Protein AF-A0A9X0U3E0-F1 (afdb_monomer_lite)

Structure (mmCIF, N/CA/C/O backbone):
data_AF-A0A9X0U3E0-F1
#
_entry.id   AF-A0A9X0U3E0-F1
#
loop_
_atom_site.group_PDB
_atom_site.id
_atom_site.type_symbol
_atom_site.label_atom_id
_atom_site.label_alt_id
_atom_site.label_comp_id
_atom_site.label_asym_id
_atom_site.label_entity_id
_atom_site.label_seq_id
_atom_site.pdbx_PDB_ins_code
_atom_site.Cartn_x
_atom_site.Cartn_y
_atom_site.Cartn_z
_atom_site.occupancy
_atom_site.B_iso_or_equiv
_atom_site.auth_seq_id
_atom_site.auth_comp_id
_atom_site.auth_asym_id
_atom_site.auth_atom_id
_atom_site.pdbx_PDB_model_num
ATOM 1 N N . MET A 1 1 ? -72.645 26.639 -16.572 1.00 36.75 1 MET A N 1
ATOM 2 C CA . MET A 1 1 ? -71.619 27.038 -15.580 1.00 36.75 1 MET A CA 1
ATOM 3 C C . MET A 1 1 ? -70.327 26.298 -15.893 1.00 36.75 1 MET A C 1
ATOM 5 O O . MET A 1 1 ? -70.336 25.077 -15.902 1.00 36.75 1 MET A O 1
ATOM 9 N N . ARG A 1 2 ? -69.260 27.024 -16.252 1.00 37.16 2 ARG A N 1
ATOM 10 C CA . ARG A 1 2 ? -67.927 26.479 -16.567 1.00 37.16 2 ARG A CA 1
ATOM 11 C C . ARG A 1 2 ? -67.090 26.440 -15.287 1.00 37.16 2 ARG A C 1
ATOM 13 O O . ARG A 1 2 ? -66.892 27.493 -14.692 1.00 37.16 2 ARG A O 1
ATOM 20 N N . ILE A 1 3 ? -66.561 25.277 -14.915 1.00 41.00 3 ILE A N 1
ATOM 21 C CA . ILE A 1 3 ? -65.510 25.153 -13.895 1.00 41.00 3 ILE A CA 1
ATOM 22 C C . ILE A 1 3 ? -64.251 24.653 -14.606 1.00 41.00 3 ILE A C 1
ATOM 24 O O . ILE A 1 3 ? -64.257 23.604 -15.243 1.00 41.00 3 ILE A O 1
ATOM 28 N N . LYS A 1 4 ? -63.199 25.476 -14.559 1.00 45.09 4 LYS A N 1
ATOM 29 C CA . LYS A 1 4 ? -61.856 25.181 -15.066 1.00 45.09 4 LYS A CA 1
ATOM 30 C C . LYS A 1 4 ? -61.177 24.232 -14.079 1.00 45.09 4 LYS A C 1
ATOM 32 O O . LYS A 1 4 ? -61.051 24.598 -12.915 1.00 45.09 4 LYS A O 1
ATOM 37 N N . SER A 1 5 ? -60.715 23.070 -14.539 1.00 49.16 5 SER A N 1
ATOM 38 C CA . SER A 1 5 ? -59.854 22.196 -13.739 1.00 49.16 5 SER A CA 1
ATOM 39 C C . SER A 1 5 ? -58.430 22.241 -14.279 1.00 49.16 5 SER A C 1
ATOM 41 O O . SER A 1 5 ? -58.170 21.971 -15.449 1.00 49.16 5 SER A O 1
ATOM 43 N N . ILE A 1 6 ? -57.544 22.668 -13.392 1.00 47.25 6 ILE A N 1
ATOM 44 C CA . ILE A 1 6 ? -56.104 22.846 -13.527 1.00 47.25 6 ILE A CA 1
ATOM 45 C C . ILE A 1 6 ? -55.454 21.458 -13.622 1.00 47.25 6 ILE A C 1
ATOM 47 O O . ILE A 1 6 ? -55.598 20.650 -12.709 1.00 47.25 6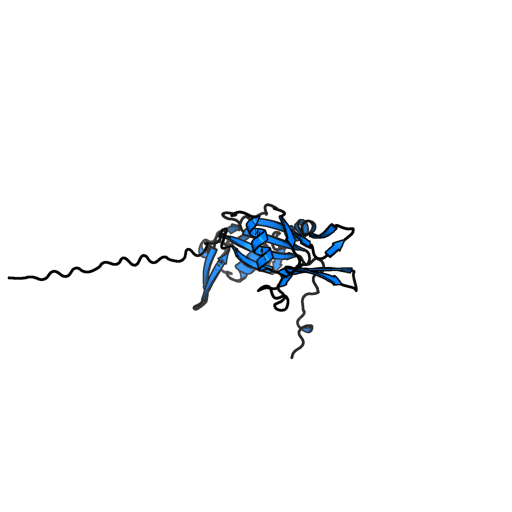 ILE A O 1
ATOM 51 N N . CYS A 1 7 ? -54.749 21.169 -14.719 1.00 39.50 7 CYS A N 1
ATOM 52 C CA . CYS A 1 7 ? -53.828 20.032 -14.791 1.00 39.50 7 CYS A CA 1
ATOM 53 C C . CYS A 1 7 ? -52.513 20.439 -14.120 1.00 39.50 7 CYS A C 1
ATOM 55 O O . CYS A 1 7 ? -51.700 21.150 -14.709 1.00 39.50 7 CYS A O 1
ATOM 57 N N . LEU A 1 8 ? -52.347 20.023 -12.865 1.00 43.47 8 LEU A N 1
ATOM 58 C CA . LEU A 1 8 ? -51.108 20.150 -12.109 1.00 43.47 8 LEU A CA 1
ATOM 59 C C . LEU A 1 8 ? -50.156 19.021 -12.540 1.00 43.47 8 LEU A C 1
ATOM 61 O O . LEU A 1 8 ? -50.442 17.843 -12.336 1.00 43.47 8 LEU A O 1
ATOM 65 N N . LEU A 1 9 ? -49.045 19.400 -13.169 1.00 45.50 9 LEU A N 1
ATOM 66 C CA . LEU A 1 9 ? -47.902 18.541 -13.470 1.00 45.50 9 LEU A CA 1
ATOM 67 C C . LEU A 1 9 ? -47.262 18.060 -12.156 1.00 45.50 9 LEU A C 1
ATOM 69 O O . LEU A 1 9 ? -46.634 18.848 -11.456 1.00 45.50 9 LEU A O 1
ATOM 73 N N . PHE A 1 10 ? -47.399 16.774 -11.833 1.00 41.50 10 PHE A N 1
ATOM 74 C CA . PHE A 1 10 ? -46.544 16.103 -10.853 1.00 41.50 10 PHE A CA 1
ATOM 75 C C . PHE A 1 10 ? -45.287 15.600 -11.574 1.00 41.50 10 PHE A C 1
ATOM 77 O O . PHE A 1 10 ? -45.276 14.509 -12.140 1.00 41.50 10 PHE A O 1
ATOM 84 N N . LEU A 1 11 ? -44.234 16.417 -11.578 1.00 47.75 11 LEU A N 1
ATOM 85 C CA . LEU A 1 11 ? -42.872 15.956 -11.835 1.00 47.75 11 LEU A CA 1
ATOM 86 C C . LEU A 1 11 ? -42.341 15.374 -10.521 1.00 47.75 11 LEU A C 1
ATOM 88 O O . LEU A 1 11 ? -42.095 16.101 -9.564 1.00 47.75 11 LEU A O 1
ATOM 92 N N . PHE A 1 12 ? -42.229 14.048 -10.461 1.00 44.00 12 PHE A N 1
ATOM 93 C CA . PHE A 1 12 ? -41.413 13.373 -9.459 1.00 44.00 12 PHE A CA 1
ATOM 94 C C . PHE A 1 12 ? -39.946 13.649 -9.808 1.00 44.00 12 PHE A C 1
ATOM 96 O O . PHE A 1 12 ? -39.405 13.037 -10.729 1.00 44.00 12 PHE A O 1
ATOM 103 N N . ASP A 1 13 ? -39.317 14.576 -9.087 1.00 38.91 13 ASP A N 1
ATOM 104 C CA . ASP A 1 13 ? -37.862 14.697 -9.036 1.00 38.91 13 ASP A CA 1
ATOM 105 C C . ASP A 1 13 ? -37.304 13.418 -8.403 1.00 38.91 13 ASP A C 1
ATOM 107 O O . ASP A 1 13 ? -37.236 13.264 -7.181 1.00 38.91 13 ASP A O 1
ATOM 111 N N . LEU A 1 14 ? -36.947 12.455 -9.253 1.00 43.34 14 LEU A N 1
ATOM 112 C CA . LEU A 1 14 ? -36.115 11.329 -8.863 1.00 43.34 14 LEU A CA 1
ATOM 113 C C . LEU A 1 14 ? -34.724 11.906 -8.583 1.00 43.34 14 LEU A C 1
ATOM 115 O O . LEU A 1 14 ? -33.924 12.113 -9.497 1.00 43.34 14 LEU A O 1
ATOM 119 N N . SER A 1 15 ? -34.446 12.219 -7.319 1.00 44.22 15 SER A N 1
ATOM 120 C CA . SER A 1 15 ? -33.094 12.529 -6.878 1.00 44.22 15 SER A CA 1
ATOM 121 C C . SER A 1 15 ? -32.228 11.290 -7.108 1.00 44.22 15 SER A C 1
ATOM 123 O O . SER A 1 15 ? -32.215 10.339 -6.330 1.00 44.22 15 SER A O 1
ATOM 125 N N . LEU A 1 16 ? -31.501 11.284 -8.225 1.00 41.56 16 LEU A N 1
ATOM 126 C CA . LEU A 1 16 ? -30.330 10.441 -8.413 1.00 41.56 16 LEU A CA 1
ATOM 127 C C . LEU A 1 16 ? -29.309 10.884 -7.364 1.00 41.56 16 LEU A C 1
ATOM 129 O O . LEU A 1 16 ? -28.483 11.759 -7.614 1.00 41.56 16 LEU A O 1
ATOM 133 N N . GLN A 1 17 ? -29.400 10.320 -6.158 1.00 38.53 17 GLN A N 1
ATOM 134 C CA . GLN A 1 17 ? -28.278 10.367 -5.237 1.00 38.53 17 GLN A CA 1
ATOM 135 C C . GLN A 1 17 ? -27.102 9.726 -5.979 1.00 38.53 17 GLN A C 1
ATOM 137 O O . GLN A 1 17 ? -27.251 8.599 -6.466 1.00 38.53 17 GLN A O 1
ATOM 142 N N . PRO A 1 18 ? -25.960 10.419 -6.130 1.00 41.12 18 PRO A N 1
ATOM 143 C CA . PRO A 1 18 ? -24.779 9.768 -6.654 1.00 41.12 18 PRO A CA 1
ATOM 144 C C . PRO A 1 18 ? -24.515 8.568 -5.749 1.00 41.12 18 PRO A C 1
ATOM 146 O O . PRO A 1 18 ? -24.380 8.714 -4.532 1.00 41.12 18 PRO A O 1
ATOM 149 N N . ALA A 1 19 ? -24.503 7.371 -6.334 1.00 41.88 19 ALA A N 1
ATOM 150 C CA . ALA A 1 19 ? -23.978 6.200 -5.666 1.00 41.88 19 ALA A CA 1
ATOM 151 C C . ALA A 1 19 ? -22.487 6.474 -5.461 1.00 41.88 19 ALA A C 1
ATOM 153 O O . ALA A 1 19 ? -21.662 6.168 -6.320 1.00 41.88 19 ALA A O 1
ATOM 154 N N . HIS A 1 20 ? -22.145 7.139 -4.355 1.00 48.19 20 HIS A N 1
ATOM 155 C CA . HIS A 1 20 ? -20.782 7.157 -3.864 1.00 48.19 20 HIS A CA 1
ATOM 156 C C . HIS A 1 20 ? -20.358 5.696 -3.823 1.00 48.19 20 HIS A C 1
ATOM 158 O O . HIS A 1 20 ? -21.074 4.879 -3.242 1.00 48.19 20 HIS A O 1
ATOM 164 N N . ALA A 1 21 ? -19.274 5.356 -4.524 1.00 53.34 21 ALA A N 1
ATOM 165 C CA . ALA A 1 21 ? -18.729 4.012 -4.492 1.00 53.34 21 ALA A CA 1
ATOM 166 C C . ALA A 1 21 ? -18.503 3.669 -3.017 1.00 53.34 21 ALA A C 1
ATOM 168 O O . ALA A 1 21 ? -17.589 4.189 -2.383 1.00 53.34 21 ALA A O 1
ATOM 169 N N . GLN A 1 22 ? -19.417 2.891 -2.441 1.00 71.12 22 GLN A N 1
ATOM 170 C CA . GLN A 1 22 ? -19.342 2.520 -1.045 1.00 71.12 22 GLN A CA 1
ATOM 171 C C . GLN A 1 22 ? -18.171 1.553 -0.952 1.00 71.12 22 GLN A C 1
ATOM 173 O O . GLN A 1 22 ? -18.169 0.512 -1.615 1.00 71.12 22 GLN A O 1
ATOM 178 N N . GLY A 1 23 ? -17.146 1.957 -0.204 1.00 79.44 23 GLY A N 1
ATOM 179 C CA . GLY A 1 23 ? -15.928 1.176 -0.052 1.00 79.44 23 GLY A CA 1
ATOM 180 C C . GLY A 1 23 ? -16.229 -0.249 0.413 1.00 79.44 23 GLY A C 1
ATOM 181 O O . GLY A 1 23 ? -17.235 -0.514 1.071 1.00 79.44 23 GLY A O 1
ATOM 182 N N . THR A 1 24 ? -15.351 -1.188 0.072 1.00 87.56 24 THR A N 1
ATOM 183 C CA . THR A 1 24 ? -15.521 -2.606 0.422 1.00 87.56 24 THR A CA 1
ATOM 184 C C . THR A 1 24 ? -15.359 -2.900 1.911 1.00 87.56 24 THR A C 1
ATOM 186 O O . THR A 1 24 ? -15.750 -3.984 2.342 1.00 87.56 24 THR A O 1
ATOM 189 N N . VAL A 1 25 ? -14.772 -1.995 2.698 1.00 93.44 25 VAL A N 1
ATOM 190 C CA . VAL A 1 25 ? -14.526 -2.195 4.136 1.00 93.44 25 VAL A CA 1
ATOM 191 C C . VAL A 1 25 ? -15.641 -1.592 4.993 1.00 93.44 25 VAL A C 1
ATOM 193 O O . VAL A 1 25 ? -16.240 -0.594 4.597 1.00 93.44 25 VAL A O 1
ATOM 196 N N . PRO A 1 26 ? -15.927 -2.160 6.182 1.00 92.44 26 PRO A N 1
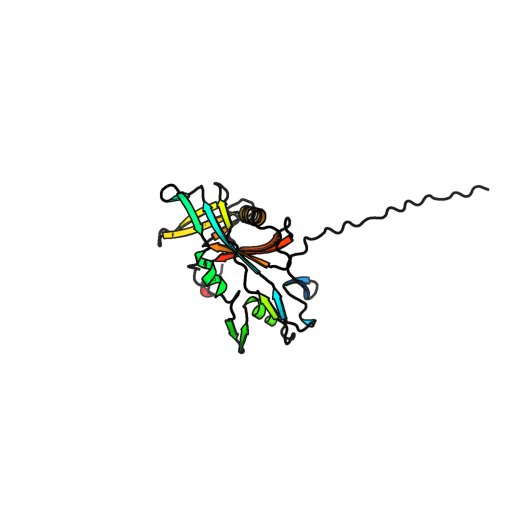ATOM 197 C CA . PRO A 1 26 ? -16.831 -1.517 7.126 1.00 92.44 26 PRO A CA 1
ATOM 198 C C . PRO A 1 26 ? -16.272 -0.155 7.544 1.00 92.44 26 PRO A C 1
ATOM 200 O O . PRO A 1 26 ? -15.072 -0.032 7.810 1.00 92.44 26 PRO A O 1
ATOM 203 N N . THR A 1 27 ? -17.151 0.838 7.623 1.00 93.19 27 THR A N 1
ATOM 204 C CA . THR A 1 27 ? -16.830 2.180 8.102 1.00 93.19 27 THR A CA 1
ATOM 205 C C . THR A 1 27 ? -17.873 2.676 9.098 1.00 93.19 27 THR A C 1
ATOM 207 O O . THR A 1 27 ? -18.989 2.152 9.177 1.00 93.19 27 THR A O 1
ATOM 210 N N . PHE A 1 28 ? -17.507 3.702 9.857 1.00 92.19 28 PHE A N 1
ATOM 211 C CA . PHE A 1 28 ? -18.418 4.482 10.686 1.00 92.19 28 PHE A CA 1
ATOM 212 C C . PHE A 1 28 ? -18.092 5.971 10.559 1.00 92.19 28 PHE A C 1
ATOM 214 O O . PHE A 1 28 ? -16.954 6.339 10.271 1.00 92.19 28 PHE A O 1
ATOM 221 N N . GLU A 1 29 ? -19.095 6.816 10.775 1.00 93.44 29 GLU A N 1
ATOM 222 C CA . GLU A 1 29 ? -18.923 8.267 10.787 1.00 93.44 29 GLU A CA 1
ATOM 223 C C . GLU A 1 29 ? -18.604 8.752 12.199 1.00 93.44 29 GLU A C 1
ATOM 225 O O . GLU A 1 29 ? -19.234 8.340 13.176 1.00 93.44 29 GLU A O 1
ATOM 230 N N . HIS A 1 30 ? -17.641 9.658 12.307 1.00 90.75 30 HIS A N 1
ATOM 231 C CA . HIS A 1 30 ? -17.292 10.326 13.548 1.00 90.75 30 HIS A CA 1
ATOM 232 C C . HIS A 1 30 ? -17.289 11.837 13.348 1.00 90.75 30 HIS A C 1
ATOM 234 O O . HIS A 1 30 ? -16.537 12.362 12.531 1.00 90.75 30 HIS A O 1
ATOM 240 N N . SER A 1 31 ? -18.111 12.546 14.119 1.00 92.75 31 SER A N 1
ATOM 241 C CA . SER A 1 31 ? -18.188 14.002 14.040 1.00 92.75 31 SER A CA 1
ATOM 242 C C . SER A 1 31 ? -17.362 14.671 15.134 1.00 92.75 31 SER A C 1
ATOM 244 O O . SER A 1 31 ? -17.520 14.369 16.317 1.00 92.75 31 SER A O 1
ATOM 246 N N . VAL A 1 32 ? -16.523 15.628 14.735 1.00 89.44 32 VAL A N 1
ATOM 247 C CA . VAL A 1 32 ? -15.751 16.500 15.629 1.00 89.44 32 VAL A CA 1
ATOM 248 C C . VAL A 1 32 ? -16.102 17.945 15.293 1.00 89.44 32 VAL A C 1
ATOM 250 O O . VAL A 1 32 ? -15.762 18.457 14.226 1.00 89.44 32 VAL A O 1
ATOM 253 N N . GLY A 1 33 ? -16.818 18.611 16.201 1.00 91.75 33 GLY A N 1
ATOM 254 C CA . GLY A 1 33 ? -17.364 19.941 15.938 1.00 91.75 33 GLY A CA 1
ATOM 255 C C . GLY A 1 33 ? -18.365 19.909 14.779 1.00 91.75 33 GLY A C 1
ATOM 256 O O . GLY A 1 33 ? -19.380 19.224 14.861 1.00 91.75 33 GLY A O 1
ATOM 257 N N . GLN A 1 34 ? -18.079 20.658 13.712 1.00 93.06 34 GLN A N 1
ATOM 258 C CA . GLN A 1 34 ? -18.901 20.703 12.493 1.00 93.06 34 GLN A CA 1
ATOM 259 C C . GLN A 1 34 ? -18.410 19.756 11.386 1.00 93.06 34 GLN A C 1
ATOM 261 O O . GLN A 1 34 ? -19.068 19.636 10.355 1.00 93.06 34 GLN A O 1
ATOM 266 N N . SER A 1 35 ? -17.272 19.089 11.587 1.00 92.75 35 SER A N 1
ATOM 267 C CA . SER A 1 35 ? -16.677 18.175 10.609 1.00 92.75 35 SER A CA 1
ATOM 268 C C . SER A 1 35 ? -17.113 16.740 10.878 1.00 92.75 35 SER A C 1
ATOM 270 O O . SER A 1 35 ? -17.242 16.342 12.036 1.00 92.75 35 SER A O 1
ATOM 272 N N . SER A 1 36 ? -17.297 15.955 9.817 1.00 92.50 36 SER A N 1
ATOM 273 C CA . SER A 1 36 ? -17.571 14.517 9.888 1.00 92.50 36 SER A CA 1
ATOM 274 C C . SER A 1 36 ? -16.473 13.743 9.164 1.00 92.50 36 SER A C 1
ATOM 276 O O . SER A 1 36 ? -16.004 14.176 8.109 1.00 92.50 36 SER A O 1
ATOM 278 N N . TYR A 1 37 ? -16.032 12.642 9.765 1.00 90.12 37 TYR A N 1
ATOM 279 C CA . TYR A 1 37 ? -14.938 11.806 9.292 1.00 90.12 37 TYR A CA 1
ATOM 280 C C . TYR A 1 37 ? -15.398 10.357 9.171 1.00 90.12 37 TYR A C 1
ATOM 282 O O . TYR A 1 37 ? -15.806 9.747 10.161 1.00 90.12 37 TYR A O 1
ATOM 290 N N . THR A 1 38 ? -15.209 9.775 7.991 1.00 90.81 38 THR A N 1
ATOM 291 C CA . THR A 1 38 ? -15.405 8.344 7.771 1.00 90.81 38 THR A CA 1
ATOM 292 C C . THR A 1 38 ? -14.168 7.574 8.229 1.00 90.81 38 THR A C 1
ATOM 294 O O . THR A 1 38 ? -13.075 7.742 7.685 1.00 90.81 38 THR A O 1
ATOM 297 N N . LEU A 1 39 ? -14.328 6.692 9.212 1.00 90.88 39 LEU A N 1
ATOM 298 C CA . LEU A 1 39 ? -13.253 5.867 9.762 1.00 90.88 39 LEU A CA 1
ATOM 299 C C . LEU A 1 39 ? -13.489 4.390 9.453 1.00 90.88 39 LEU A C 1
ATOM 301 O O . LEU A 1 39 ? -14.624 3.921 9.419 1.00 90.88 39 LEU A O 1
ATOM 305 N N . SER A 1 40 ? -12.407 3.641 9.232 1.00 91.62 40 SER A N 1
ATOM 306 C CA . SER A 1 40 ? -12.483 2.193 9.005 1.00 91.62 40 SER A CA 1
ATOM 307 C C . SER A 1 40 ? -12.802 1.450 10.301 1.00 91.62 40 SER A C 1
ATOM 309 O O . SER A 1 40 ? -12.242 1.760 11.349 1.00 91.62 40 SER A O 1
ATOM 311 N N . GLY A 1 41 ? -13.657 0.432 10.214 1.00 92.06 41 GLY A N 1
ATOM 312 C CA . GLY A 1 41 ? -14.083 -0.393 11.341 1.00 92.06 41 GLY A CA 1
ATOM 313 C C . GLY A 1 41 ? -15.576 -0.272 11.634 1.00 92.06 41 GLY A C 1
ATOM 314 O O . GLY A 1 41 ? -16.366 0.164 10.799 1.00 92.06 41 GLY A O 1
ATOM 315 N N . ARG A 1 42 ? -15.974 -0.707 12.830 1.00 91.62 42 ARG A N 1
ATOM 316 C CA . ARG A 1 42 ? -17.331 -0.507 13.360 1.00 91.62 42 ARG A CA 1
ATOM 317 C C . ARG A 1 42 ? -17.317 0.570 14.430 1.00 91.62 42 ARG A C 1
ATOM 319 O O . ARG A 1 42 ? -16.292 0.773 15.071 1.00 91.62 42 ARG A O 1
ATOM 326 N N . ASP A 1 43 ? -18.478 1.176 14.652 1.00 89.81 43 ASP A N 1
ATOM 327 C CA . ASP A 1 43 ? -18.685 2.211 15.663 1.00 89.81 43 ASP A CA 1
ATOM 328 C C . ASP A 1 43 ? -18.165 1.772 17.058 1.00 89.81 43 ASP A C 1
ATOM 330 O O . ASP A 1 43 ? -18.573 0.709 17.555 1.00 89.81 43 ASP A O 1
ATOM 334 N N . PRO A 1 44 ? -17.292 2.575 17.702 1.00 89.62 44 PRO A N 1
ATOM 335 C CA . PRO A 1 44 ? -16.793 2.335 19.054 1.00 89.62 44 PRO A CA 1
ATOM 336 C C . PRO A 1 44 ? -17.881 2.112 20.112 1.00 89.62 44 PRO A C 1
ATOM 338 O O . PRO A 1 44 ? -17.678 1.324 21.037 1.00 89.62 44 PRO A O 1
ATOM 341 N N . GLY A 1 45 ? -19.057 2.731 19.964 1.00 85.94 45 GLY A N 1
ATOM 342 C CA . GLY A 1 45 ? -20.201 2.571 20.867 1.00 85.94 45 GLY A CA 1
ATOM 343 C C . GLY A 1 45 ? -20.770 1.149 20.916 1.00 85.94 45 GLY A C 1
ATOM 344 O O . GLY A 1 45 ? -21.503 0.811 21.843 1.00 85.94 45 GLY A O 1
ATOM 345 N N . GLN A 1 46 ? -20.411 0.285 19.959 1.00 83.62 46 GLN A N 1
ATOM 346 C CA . GLN A 1 46 ? -20.786 -1.133 19.975 1.00 83.62 46 GLN A CA 1
ATOM 347 C C . GLN A 1 46 ? -19.884 -1.989 20.879 1.00 83.62 46 GLN A C 1
ATOM 349 O O . GLN A 1 46 ? -20.235 -3.140 21.145 1.00 83.62 46 GLN A O 1
ATOM 354 N N . GLY A 1 47 ? -18.725 -1.475 21.319 1.00 82.38 47 GLY A N 1
ATOM 355 C CA . GLY A 1 47 ? -17.820 -2.147 22.265 1.00 82.38 47 GLY A CA 1
ATOM 356 C C . GLY A 1 47 ? -17.250 -3.488 21.784 1.00 82.38 47 GLY A C 1
ATOM 357 O O . GLY A 1 47 ? -16.943 -4.355 22.598 1.00 82.38 47 GLY A O 1
ATOM 358 N N . ARG A 1 48 ? -17.167 -3.717 20.466 1.00 86.31 48 ARG A N 1
ATOM 359 C CA . ARG A 1 48 ? -16.711 -4.991 19.880 1.00 86.31 48 ARG A CA 1
ATOM 360 C C . ARG A 1 48 ? -15.520 -4.798 18.955 1.00 86.31 48 ARG A C 1
ATOM 362 O O . ARG A 1 48 ? -15.457 -3.828 18.204 1.00 86.31 48 ARG A O 1
ATOM 369 N N . ALA A 1 49 ? -14.624 -5.781 18.953 1.00 91.62 49 ALA A N 1
ATOM 370 C CA . ALA A 1 49 ? -13.540 -5.859 17.989 1.00 91.62 49 ALA A CA 1
ATOM 371 C C . ALA A 1 49 ? -14.067 -6.105 16.564 1.00 91.62 49 ALA A C 1
ATOM 373 O O . ALA A 1 49 ? -14.949 -6.937 16.338 1.00 91.62 49 ALA A O 1
ATOM 374 N N . THR A 1 50 ? -13.479 -5.408 15.597 1.00 94.44 50 THR A N 1
ATOM 375 C CA . THR A 1 50 ? -13.666 -5.623 14.163 1.00 94.44 50 THR A CA 1
ATOM 376 C C . THR A 1 50 ? -12.347 -6.085 13.566 1.00 94.44 50 THR A C 1
ATOM 378 O O . THR A 1 50 ? -11.330 -5.419 13.729 1.00 94.44 50 THR A O 1
ATOM 381 N N . THR A 1 51 ? -12.358 -7.206 12.850 1.00 96.56 51 THR A N 1
ATOM 382 C CA . THR A 1 51 ? -11.216 -7.640 12.040 1.00 96.56 51 THR A CA 1
ATOM 383 C C . THR A 1 51 ? -11.553 -7.436 10.573 1.00 96.56 51 THR A C 1
ATOM 385 O O . THR A 1 51 ? -12.494 -8.046 10.071 1.00 96.56 51 THR A O 1
ATOM 388 N N . ILE A 1 52 ? -10.799 -6.577 9.893 1.00 96.88 52 ILE A N 1
ATOM 389 C CA . ILE A 1 52 ? -10.938 -6.282 8.467 1.00 96.88 52 ILE A CA 1
ATOM 390 C C . ILE A 1 52 ? -10.054 -7.270 7.696 1.00 96.88 52 ILE A C 1
ATOM 392 O O . ILE A 1 52 ? -8.829 -7.215 7.831 1.00 96.88 52 ILE A O 1
ATOM 396 N N . PRO A 1 53 ? -10.621 -8.191 6.896 1.00 97.56 53 PRO A N 1
ATOM 397 C CA . PRO A 1 53 ? -9.829 -9.049 6.025 1.00 97.56 53 PRO A CA 1
ATOM 398 C C . PRO A 1 53 ? -9.006 -8.219 5.038 1.00 97.56 53 PRO A C 1
ATOM 400 O O . PRO A 1 53 ? -9.473 -7.199 4.529 1.00 97.56 53 PRO A O 1
ATOM 403 N N . THR A 1 54 ? -7.798 -8.673 4.719 1.00 98.06 54 THR A N 1
ATOM 404 C CA . THR A 1 54 ? -6.889 -7.924 3.848 1.00 98.06 54 THR A CA 1
ATOM 405 C C . THR A 1 54 ? -6.417 -8.750 2.654 1.00 98.06 54 THR A C 1
ATOM 407 O O . THR A 1 54 ? -6.410 -9.987 2.658 1.00 98.06 54 THR A O 1
ATOM 410 N N . VAL A 1 55 ? -6.049 -8.052 1.586 1.00 98.50 55 VAL A N 1
ATOM 411 C CA . VAL A 1 55 ? -5.347 -8.608 0.429 1.00 98.50 55 VAL A CA 1
ATOM 412 C C . VAL A 1 55 ? -4.053 -7.826 0.278 1.00 98.50 55 VAL A C 1
ATOM 414 O O . VAL A 1 55 ? -4.101 -6.641 -0.034 1.00 98.50 55 VAL A O 1
ATOM 417 N N . LEU A 1 56 ? -2.911 -8.476 0.500 1.00 98.75 56 LEU A N 1
ATOM 418 C CA . LEU A 1 56 ? -1.601 -7.856 0.312 1.00 98.75 56 LEU A CA 1
ATOM 419 C C . LEU A 1 56 ? -1.134 -8.108 -1.122 1.00 98.75 56 LEU A C 1
ATOM 421 O O . LEU A 1 56 ? -0.990 -9.257 -1.547 1.00 98.75 56 LEU A O 1
ATOM 425 N N . VAL A 1 57 ? -0.909 -7.031 -1.863 1.00 98.81 57 VAL A N 1
ATOM 426 C CA . VAL A 1 57 ? -0.526 -7.045 -3.274 1.00 98.81 57 VAL A CA 1
ATOM 427 C C . VAL A 1 57 ? 0.906 -6.527 -3.402 1.00 98.81 57 VAL A C 1
ATOM 429 O O . VAL A 1 57 ? 1.101 -5.319 -3.530 1.00 98.81 57 VAL A O 1
ATOM 432 N N . PRO A 1 58 ? 1.930 -7.398 -3.342 1.00 98.75 58 PRO A N 1
ATOM 433 C CA . PRO A 1 58 ? 3.281 -6.999 -3.715 1.00 98.75 58 PRO A CA 1
ATOM 434 C C . PRO A 1 58 ? 3.338 -6.775 -5.231 1.00 98.75 58 PRO A C 1
ATOM 436 O O . PRO A 1 58 ? 2.953 -7.651 -6.012 1.00 98.75 58 PRO A O 1
ATOM 439 N N . ILE A 1 59 ? 3.797 -5.594 -5.639 1.00 98.81 59 ILE A N 1
ATOM 440 C CA . ILE A 1 59 ? 3.871 -5.181 -7.040 1.00 98.81 59 ILE A CA 1
ATOM 441 C C . ILE A 1 59 ? 5.310 -5.302 -7.545 1.00 98.81 59 ILE A C 1
ATOM 443 O O . ILE A 1 59 ? 6.242 -4.752 -6.955 1.00 98.81 59 ILE A O 1
ATOM 447 N N . ALA A 1 60 ? 5.469 -5.978 -8.681 1.00 98.62 60 ALA A N 1
ATOM 448 C CA . ALA A 1 60 ? 6.685 -5.958 -9.482 1.00 98.62 60 ALA A CA 1
ATOM 449 C C . ALA A 1 60 ? 6.527 -4.976 -10.651 1.00 98.62 60 ALA A C 1
ATOM 451 O O . ALA A 1 60 ? 5.714 -5.192 -11.554 1.00 98.62 60 ALA A O 1
ATOM 452 N N . LEU A 1 61 ? 7.318 -3.906 -10.647 1.00 98.38 61 LEU A N 1
ATOM 453 C CA . LEU A 1 61 ? 7.329 -2.873 -11.680 1.00 98.38 61 LEU A CA 1
ATOM 454 C C . LEU A 1 61 ? 8.444 -3.156 -12.686 1.00 98.38 61 LEU A C 1
ATOM 456 O O . LEU A 1 61 ? 9.616 -3.169 -12.323 1.00 98.38 61 LEU A O 1
ATOM 460 N N . SER A 1 62 ? 8.090 -3.384 -13.946 1.00 97.69 62 SER A N 1
ATOM 461 C CA . SER A 1 62 ? 9.024 -3.682 -15.038 1.00 97.69 62 SER A CA 1
ATOM 462 C C . SER A 1 62 ? 9.145 -2.475 -15.959 1.00 97.69 62 SER A C 1
ATOM 464 O O . SER A 1 62 ? 8.168 -2.126 -16.606 1.00 97.69 62 SER A O 1
ATOM 466 N N . PHE A 1 63 ? 10.315 -1.849 -16.046 1.00 96.81 63 PHE A N 1
ATOM 467 C CA . PHE A 1 63 ? 10.499 -0.584 -16.763 1.00 96.81 63 PHE A CA 1
ATOM 468 C C . PHE A 1 63 ? 11.066 -0.793 -18.163 1.00 96.81 63 PHE A C 1
ATOM 470 O O . PHE A 1 63 ? 12.194 -1.266 -18.306 1.00 96.81 63 PHE A O 1
ATOM 477 N N . ASP A 1 64 ? 10.341 -0.343 -19.185 1.00 91.38 64 ASP A N 1
ATOM 478 C CA . ASP A 1 64 ? 10.804 -0.430 -20.578 1.00 91.38 64 ASP A CA 1
ATOM 479 C C . ASP A 1 64 ? 11.964 0.539 -20.862 1.00 91.38 64 ASP A C 1
ATOM 481 O O . ASP A 1 64 ? 12.838 0.269 -21.682 1.00 91.38 64 ASP A O 1
ATOM 485 N N . ALA A 1 65 ? 12.023 1.665 -20.145 1.00 84.38 65 ALA A N 1
ATOM 486 C CA . ALA A 1 65 ? 13.046 2.693 -20.344 1.00 84.38 65 ALA A CA 1
ATOM 487 C C . ALA A 1 65 ? 14.461 2.266 -19.905 1.00 84.38 65 ALA A C 1
ATOM 489 O O . ALA A 1 65 ? 15.443 2.901 -20.288 1.00 84.38 65 ALA A O 1
ATOM 490 N N . LYS A 1 66 ? 14.597 1.212 -19.088 1.00 85.00 66 LYS A N 1
ATOM 491 C CA . LYS A 1 66 ? 15.887 0.774 -18.539 1.00 85.00 66 LYS A CA 1
ATOM 492 C C . LYS A 1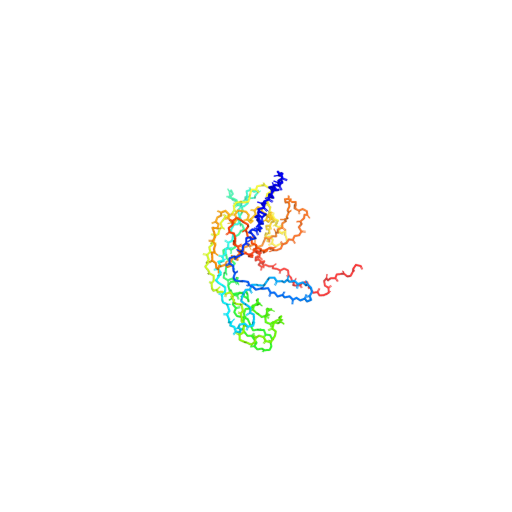 66 ? 16.038 -0.727 -18.686 1.00 85.00 66 LYS A C 1
ATOM 494 O O . LYS A 1 66 ? 15.204 -1.478 -18.202 1.00 85.00 66 LYS A O 1
ATOM 499 N N . HIS A 1 67 ? 17.146 -1.158 -19.279 1.00 83.00 67 HIS A N 1
ATOM 500 C CA . HIS A 1 67 ? 17.457 -2.572 -19.452 1.00 83.00 67 HIS A CA 1
ATOM 501 C C . HIS A 1 67 ? 18.715 -2.965 -18.674 1.00 83.00 67 HIS A C 1
ATOM 503 O O . HIS A 1 67 ? 19.681 -2.206 -18.604 1.00 83.00 67 HIS A O 1
ATOM 509 N N . LEU A 1 68 ? 18.716 -4.174 -18.118 1.00 77.00 68 LEU A N 1
ATOM 510 C CA . LEU A 1 68 ? 19.873 -4.827 -17.517 1.00 77.00 68 LEU A CA 1
ATOM 511 C C . LEU A 1 68 ? 20.047 -6.194 -18.183 1.00 77.00 68 LEU A C 1
ATOM 513 O O . LEU A 1 68 ? 19.117 -6.998 -18.203 1.00 77.00 68 LEU A O 1
ATOM 517 N N . ALA A 1 69 ? 21.223 -6.446 -18.764 1.00 79.50 69 ALA A N 1
ATOM 518 C CA . ALA A 1 69 ? 21.512 -7.678 -19.508 1.00 79.50 69 ALA A CA 1
ATOM 519 C C . ALA A 1 69 ? 20.445 -8.023 -20.577 1.00 79.50 69 ALA A C 1
ATOM 521 O O . ALA A 1 69 ? 20.036 -9.174 -20.722 1.00 79.50 69 ALA A O 1
ATOM 522 N N . GLY A 1 70 ? 19.955 -7.007 -21.298 1.00 79.94 70 GLY A N 1
ATOM 523 C CA . GLY A 1 70 ? 18.957 -7.168 -22.364 1.00 79.94 70 GLY A CA 1
ATOM 524 C C . GLY A 1 70 ? 17.519 -7.415 -21.889 1.00 79.94 70 GLY A C 1
ATOM 525 O O . GLY A 1 70 ? 16.653 -7.661 -22.721 1.00 79.94 70 GLY A O 1
ATOM 526 N N . LYS A 1 71 ? 17.240 -7.340 -20.581 1.00 84.69 71 LYS A N 1
ATOM 527 C CA . LYS A 1 71 ? 15.887 -7.458 -20.010 1.00 84.69 71 LYS A CA 1
ATOM 528 C C . LYS A 1 71 ? 15.456 -6.148 -19.350 1.00 84.69 71 LYS A C 1
ATOM 530 O O . LYS A 1 71 ? 16.330 -5.455 -18.830 1.00 84.69 71 LYS A O 1
ATOM 535 N N . PRO A 1 72 ? 14.152 -5.818 -19.319 1.00 88.56 72 PRO A N 1
ATOM 536 C CA . PRO A 1 72 ? 13.650 -4.678 -18.558 1.00 88.56 72 PRO A CA 1
ATOM 537 C C . PRO A 1 72 ? 14.111 -4.724 -17.100 1.00 88.56 72 PRO A C 1
ATOM 539 O O . PRO A 1 72 ? 14.154 -5.791 -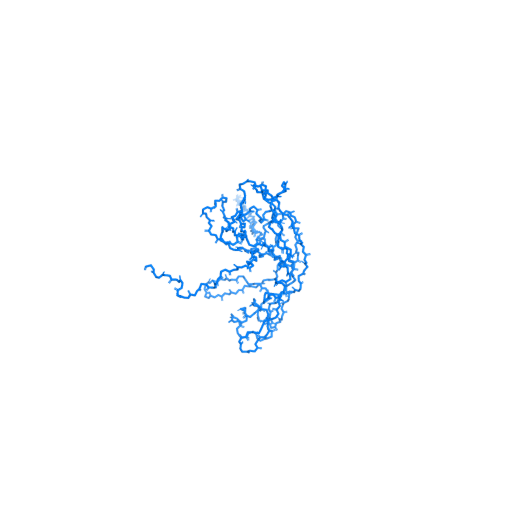16.481 1.00 88.56 72 PRO A O 1
ATOM 542 N N . PHE A 1 73 ? 14.464 -3.568 -16.551 1.00 93.19 73 PHE A N 1
ATOM 543 C CA . PHE A 1 73 ? 14.797 -3.425 -15.142 1.00 93.19 73 PHE A CA 1
ATOM 544 C C . PHE A 1 73 ? 13.528 -3.629 -14.313 1.00 93.19 73 PHE A C 1
ATOM 546 O O . PHE A 1 73 ? 12.504 -3.005 -14.592 1.00 93.19 73 PHE A O 1
ATOM 553 N N . VAL A 1 74 ? 13.595 -4.487 -13.294 1.00 96.06 74 VAL A N 1
ATOM 554 C CA . VAL A 1 74 ? 12.442 -4.806 -12.446 1.00 96.06 74 VAL A CA 1
ATOM 555 C C . VAL A 1 74 ? 12.690 -4.333 -11.021 1.00 96.06 74 VAL A C 1
ATOM 557 O O . VAL A 1 74 ? 13.698 -4.686 -10.412 1.00 96.06 74 VAL A O 1
ATOM 560 N N . MET A 1 75 ? 11.746 -3.557 -10.496 1.00 95.88 75 MET A N 1
ATOM 561 C CA . MET A 1 75 ? 11.647 -3.199 -9.087 1.00 95.88 75 MET A CA 1
ATOM 562 C C . MET A 1 75 ? 10.581 -4.089 -8.439 1.00 95.88 75 MET A C 1
ATOM 564 O O . MET A 1 75 ? 9.399 -3.940 -8.739 1.00 95.88 75 MET A O 1
ATOM 568 N N . ASP A 1 76 ? 10.991 -5.053 -7.614 1.00 97.00 76 ASP A N 1
ATOM 569 C CA . ASP A 1 76 ? 10.123 -6.143 -7.147 1.00 97.00 76 ASP A CA 1
ATOM 570 C C . ASP A 1 76 ? 9.906 -6.111 -5.627 1.00 97.00 76 ASP A C 1
ATOM 572 O O . ASP A 1 76 ? 10.857 -6.233 -4.855 1.00 97.00 76 ASP A O 1
ATOM 576 N N . ALA A 1 77 ? 8.645 -5.981 -5.203 1.00 98.06 77 ALA A N 1
ATOM 577 C CA . ALA A 1 77 ? 8.244 -5.980 -3.796 1.00 98.06 77 ALA A CA 1
ATOM 578 C C . ALA A 1 77 ? 8.038 -7.381 -3.190 1.00 98.06 77 ALA A C 1
ATOM 580 O O . ALA A 1 77 ? 7.695 -7.498 -2.011 1.00 98.06 77 ALA A O 1
ATOM 581 N N . ALA A 1 78 ? 8.233 -8.470 -3.941 1.00 97.88 78 ALA A N 1
ATOM 582 C CA . ALA A 1 78 ? 8.025 -9.829 -3.433 1.00 97.88 78 ALA A CA 1
ATOM 583 C C . ALA A 1 78 ? 8.867 -10.131 -2.179 1.00 97.88 78 ALA A C 1
ATOM 585 O O . ALA A 1 78 ? 8.374 -10.753 -1.236 1.00 97.88 78 ALA A O 1
ATOM 586 N N . SER A 1 79 ? 10.113 -9.645 -2.122 1.00 96.19 79 SER A N 1
ATOM 587 C CA . SER A 1 79 ? 10.976 -9.823 -0.944 1.00 96.19 79 SER A CA 1
ATOM 588 C C . SER A 1 79 ? 10.535 -9.015 0.278 1.00 96.19 79 SER A C 1
ATOM 590 O O . SER A 1 79 ? 10.975 -9.308 1.391 1.00 96.19 79 SER A O 1
ATOM 592 N N . ASP A 1 80 ? 9.672 -8.017 0.088 1.00 97.25 80 ASP A N 1
ATOM 593 C CA . ASP A 1 80 ? 9.227 -7.112 1.149 1.00 97.25 80 ASP A CA 1
ATOM 594 C C . ASP A 1 80 ? 7.995 -7.640 1.888 1.00 97.25 80 ASP A C 1
ATOM 596 O O . ASP A 1 80 ? 7.687 -7.159 2.976 1.00 97.25 80 ASP A O 1
ATOM 600 N N . VAL A 1 81 ? 7.332 -8.679 1.363 1.00 97.81 81 VAL A N 1
ATOM 601 C CA . VAL A 1 81 ? 6.150 -9.294 1.989 1.00 97.81 81 VAL A CA 1
ATOM 602 C C . VAL A 1 81 ? 6.442 -9.695 3.434 1.00 97.81 81 VAL A C 1
ATOM 604 O O . VAL A 1 81 ? 5.736 -9.274 4.344 1.00 97.81 81 VAL A O 1
ATOM 607 N N . SER A 1 82 ? 7.507 -10.461 3.678 1.00 96.94 82 SER A N 1
ATOM 608 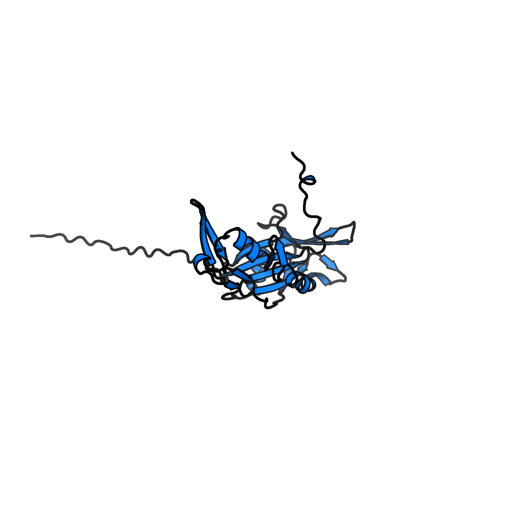C CA . SER A 1 82 ? 7.837 -10.927 5.031 1.00 96.94 82 SER A CA 1
ATOM 609 C C . SER A 1 82 ? 8.122 -9.772 6.011 1.00 96.94 82 SER A C 1
ATOM 611 O O . SER A 1 82 ? 7.549 -9.775 7.103 1.00 96.94 82 SER A O 1
ATOM 613 N N . PRO A 1 83 ? 8.959 -8.766 5.676 1.00 96.25 83 PRO A N 1
ATOM 614 C CA . PRO A 1 83 ? 9.079 -7.548 6.479 1.00 96.25 83 PRO A CA 1
ATOM 615 C C . PRO A 1 83 ? 7.756 -6.813 6.728 1.00 96.25 83 PRO A C 1
ATOM 617 O O . PRO A 1 83 ? 7.499 -6.428 7.867 1.00 96.25 83 PRO A O 1
ATOM 620 N N . VAL A 1 84 ? 6.904 -6.654 5.710 1.00 96.19 84 VAL A N 1
ATOM 621 C CA . VAL A 1 84 ? 5.595 -5.989 5.837 1.00 96.19 84 VAL A CA 1
ATOM 622 C C . VAL A 1 84 ? 4.693 -6.740 6.814 1.00 96.19 84 VAL A C 1
ATOM 624 O O . VAL A 1 84 ? 4.121 -6.121 7.708 1.00 96.19 84 VAL A O 1
ATOM 627 N N . LEU A 1 85 ? 4.613 -8.069 6.722 1.00 97.00 85 LEU A N 1
ATOM 628 C CA . LEU A 1 85 ? 3.800 -8.883 7.634 1.00 97.00 85 LEU A CA 1
ATOM 629 C C . LEU A 1 85 ? 4.300 -8.832 9.083 1.00 97.00 85 LEU A C 1
ATOM 631 O O . LEU A 1 85 ? 3.494 -8.864 10.011 1.00 97.00 85 LEU A O 1
ATOM 635 N N . ARG A 1 86 ? 5.617 -8.710 9.289 1.00 95.50 86 ARG A N 1
ATOM 636 C CA . ARG A 1 86 ? 6.223 -8.534 10.621 1.00 95.50 86 ARG A CA 1
ATOM 637 C C . ARG A 1 86 ? 6.123 -7.110 11.163 1.00 95.50 86 ARG A C 1
ATOM 639 O O . ARG A 1 86 ? 6.431 -6.891 12.331 1.00 95.50 86 ARG A O 1
ATOM 646 N N . SER A 1 87 ? 5.738 -6.142 10.335 1.00 94.38 87 SER A N 1
ATOM 647 C CA . SER A 1 87 ? 5.611 -4.755 10.772 1.00 94.38 87 SER A CA 1
ATOM 648 C C . SER A 1 87 ? 4.438 -4.583 11.747 1.00 94.38 87 SER A C 1
ATOM 650 O O . SER A 1 87 ? 3.484 -5.367 11.701 1.00 94.38 87 SER A O 1
ATOM 652 N N . PRO A 1 88 ? 4.436 -3.515 12.565 1.00 94.88 88 PRO A N 1
ATOM 653 C CA . PRO A 1 88 ? 3.306 -3.171 13.429 1.00 94.88 88 PRO A CA 1
ATOM 654 C C . PRO A 1 88 ? 1.968 -2.952 12.702 1.00 94.88 88 PRO A C 1
ATOM 656 O O . PRO A 1 88 ? 0.936 -2.854 13.356 1.00 94.88 88 PRO A O 1
ATOM 659 N N . ILE A 1 89 ? 1.953 -2.860 11.366 1.00 94.44 89 ILE A N 1
ATOM 660 C CA . ILE A 1 89 ? 0.714 -2.764 10.579 1.00 94.44 89 ILE A CA 1
ATOM 661 C C . ILE A 1 89 ? -0.091 -4.068 10.686 1.00 94.44 89 ILE A C 1
ATOM 663 O O . ILE A 1 89 ? -1.300 -4.027 10.893 1.00 94.44 89 ILE A O 1
ATOM 667 N N . PHE A 1 90 ? 0.578 -5.220 10.572 1.00 96.00 90 PHE A N 1
ATOM 668 C CA . PHE A 1 90 ? -0.059 -6.545 10.574 1.00 96.00 90 PHE A CA 1
ATOM 669 C C . PHE A 1 90 ? 0.237 -7.354 11.838 1.00 96.00 90 PHE A C 1
ATOM 671 O O . PHE A 1 90 ? -0.586 -8.165 12.267 1.00 96.00 90 PHE A O 1
ATOM 678 N N . SER A 1 91 ? 1.389 -7.126 12.460 1.00 95.12 91 SER A N 1
ATOM 679 C CA . SER A 1 91 ? 1.815 -7.810 13.676 1.00 95.12 91 SER A CA 1
ATOM 680 C C . SER A 1 91 ? 1.568 -6.959 14.915 1.00 95.12 91 SER A C 1
ATOM 682 O O . SER A 1 91 ? 1.559 -5.730 14.867 1.00 95.12 91 SER A O 1
ATOM 684 N N . LYS A 1 92 ? 1.387 -7.629 16.055 1.00 94.25 92 LYS A N 1
ATOM 685 C CA . LYS A 1 92 ? 1.277 -6.947 17.342 1.00 94.25 92 LYS A CA 1
ATOM 686 C C . LYS A 1 92 ? 2.611 -6.303 17.714 1.00 94.25 92 LYS A C 1
ATOM 688 O O . LYS A 1 92 ? 3.657 -6.940 17.628 1.00 94.25 92 LYS A O 1
ATOM 693 N N . PHE A 1 93 ? 2.540 -5.072 18.192 1.00 93.50 93 PHE A N 1
ATOM 694 C CA . PHE A 1 93 ? 3.651 -4.309 18.736 1.00 93.50 93 PHE A CA 1
ATOM 695 C C . PHE A 1 93 ? 3.286 -3.815 20.138 1.00 93.50 93 PHE A C 1
ATOM 697 O O . PHE A 1 93 ? 2.119 -3.534 20.422 1.00 93.50 93 PHE A O 1
ATOM 704 N N . ALA A 1 94 ? 4.277 -3.748 21.025 1.00 92.25 94 ALA A N 1
ATOM 705 C CA . ALA A 1 94 ? 4.093 -3.258 22.383 1.00 92.25 94 ALA A CA 1
ATOM 706 C C . ALA A 1 94 ? 4.172 -1.725 22.392 1.00 92.25 94 ALA A C 1
ATOM 708 O O . ALA A 1 94 ? 5.250 -1.147 22.271 1.00 92.25 94 ALA A O 1
ATOM 709 N N . PHE A 1 95 ? 3.024 -1.070 22.533 1.00 85.44 95 PHE A N 1
ATOM 710 C CA . PHE A 1 95 ? 2.936 0.371 22.742 1.00 85.44 95 PHE A CA 1
ATOM 711 C C . PHE A 1 95 ? 3.010 0.705 24.239 1.00 85.44 95 PHE A C 1
ATOM 713 O O . PHE A 1 95 ? 2.857 -0.163 25.106 1.00 85.44 95 PHE A O 1
ATOM 720 N N . ALA A 1 96 ? 3.252 1.981 24.549 1.00 78.00 96 ALA A N 1
ATOM 721 C CA . ALA A 1 96 ? 3.279 2.477 25.922 1.00 78.00 96 ALA A CA 1
ATOM 722 C C . ALA A 1 96 ? 1.989 2.118 26.693 1.00 78.00 96 ALA A C 1
ATOM 724 O O . ALA A 1 96 ? 0.939 1.861 26.103 1.00 78.00 96 ALA A O 1
ATOM 725 N N . ALA A 1 97 ? 2.082 2.088 28.027 1.00 72.44 97 ALA A N 1
ATOM 726 C CA . ALA A 1 97 ? 1.004 1.667 28.933 1.00 72.44 97 ALA A CA 1
ATOM 727 C C . ALA A 1 97 ? 0.547 0.195 28.777 1.00 72.44 97 ALA A C 1
ATOM 729 O O . ALA A 1 97 ? -0.569 -0.155 29.151 1.00 72.44 97 ALA A O 1
ATOM 730 N N . GLY A 1 98 ? 1.412 -0.687 28.256 1.00 68.00 98 GLY A N 1
ATOM 731 C CA . GLY A 1 98 ? 1.176 -2.139 28.229 1.00 68.00 98 GLY A CA 1
ATOM 732 C C . GLY A 1 98 ? 0.218 -2.618 27.134 1.00 68.00 98 GLY A C 1
ATOM 733 O O . GLY A 1 98 ? -0.184 -3.782 27.133 1.00 68.00 98 GLY A O 1
ATOM 734 N N . ASN A 1 99 ? -0.145 -1.754 26.185 1.00 81.00 99 ASN A N 1
ATOM 735 C CA . ASN A 1 99 ? -1.057 -2.106 25.107 1.00 81.00 99 ASN A CA 1
ATOM 736 C C . ASN A 1 99 ? -0.310 -2.834 23.976 1.00 81.00 99 ASN A C 1
ATOM 738 O O . ASN A 1 99 ? 0.551 -2.254 23.320 1.00 81.00 99 ASN A O 1
ATOM 742 N N . THR A 1 100 ? -0.644 -4.102 23.734 1.00 92.31 100 THR A N 1
ATOM 743 C CA . THR A 1 100 ? -0.019 -4.919 22.679 1.00 92.31 100 THR A CA 1
ATOM 744 C C . THR A 1 100 ? -1.016 -5.176 21.553 1.00 92.31 100 THR A C 1
ATOM 746 O O . THR A 1 100 ? -1.893 -6.033 21.673 1.00 92.31 100 THR A O 1
ATOM 749 N N . THR A 1 101 ? -0.895 -4.432 20.454 1.00 94.06 101 THR A N 1
ATOM 750 C CA . THR A 1 101 ? -1.857 -4.453 19.337 1.00 94.06 101 THR A CA 1
ATOM 751 C C . THR A 1 101 ? -1.202 -4.009 18.019 1.00 94.06 101 THR A C 1
ATOM 753 O O . THR A 1 101 ? 0.012 -3.826 17.973 1.00 94.06 101 THR A O 1
ATOM 756 N N . GLN A 1 102 ? -1.965 -3.891 16.932 1.00 95.25 102 GLN A N 1
ATOM 757 C CA . GLN A 1 102 ? -1.501 -3.319 15.662 1.00 95.25 102 GLN A CA 1
ATOM 758 C C . GLN A 1 102 ? -1.473 -1.785 15.724 1.00 95.25 102 GLN A C 1
ATOM 760 O O . GLN A 1 102 ? -2.245 -1.162 16.447 1.00 95.25 102 GLN A O 1
ATOM 765 N N . TYR A 1 103 ? -0.607 -1.161 14.933 1.00 94.00 103 TYR A N 1
ATOM 766 C CA . TYR A 1 103 ? -0.388 0.286 14.934 1.00 94.00 103 TYR A CA 1
ATOM 767 C C . TYR A 1 103 ? -1.664 1.093 14.663 1.00 94.00 103 TYR A C 1
ATOM 769 O O . TYR A 1 103 ? -1.982 2.002 15.426 1.00 94.00 103 TYR A O 1
ATOM 777 N N . ALA A 1 104 ? -2.434 0.726 13.635 1.00 92.50 104 ALA A N 1
ATOM 778 C CA . ALA A 1 104 ? -3.680 1.421 13.308 1.00 92.50 104 ALA A CA 1
ATOM 779 C C . ALA A 1 104 ? -4.736 1.288 14.423 1.00 92.50 104 ALA A C 1
ATOM 781 O O . ALA A 1 104 ? -5.421 2.259 14.736 1.00 92.50 104 ALA A O 1
ATOM 782 N N . ASP A 1 105 ? -4.820 0.123 15.074 1.00 93.88 105 ASP A N 1
ATOM 783 C CA . ASP A 1 105 ? -5.688 -0.085 16.241 1.00 93.88 105 ASP A CA 1
ATOM 784 C C . ASP A 1 105 ? -5.264 0.799 17.419 1.00 93.88 105 ASP A C 1
ATOM 786 O O . ASP A 1 105 ? -6.101 1.442 18.048 1.00 93.88 105 ASP A O 1
ATOM 790 N N . ALA A 1 106 ? -3.959 0.880 17.697 1.00 91.88 106 ALA A N 1
ATOM 791 C CA . ALA A 1 106 ? -3.429 1.737 18.753 1.00 91.88 106 ALA A CA 1
ATOM 792 C C . ALA A 1 106 ? -3.742 3.221 18.499 1.00 91.88 106 ALA A C 1
ATOM 794 O O . ALA A 1 106 ? -4.154 3.919 19.427 1.00 91.88 106 ALA A O 1
ATOM 795 N N . MET A 1 107 ? -3.598 3.689 17.254 1.00 90.69 107 MET A N 1
ATOM 796 C CA . MET A 1 107 ? -3.969 5.054 16.864 1.00 90.69 107 MET A CA 1
ATOM 797 C C . MET A 1 107 ? -5.468 5.307 17.021 1.00 90.69 107 MET A C 1
ATOM 799 O O . MET A 1 107 ? -5.870 6.299 17.618 1.00 90.69 107 MET A O 1
ATOM 803 N N . LEU A 1 108 ? -6.315 4.399 16.539 1.00 90.75 108 LEU A N 1
ATOM 804 C CA . LEU A 1 108 ? -7.761 4.551 16.675 1.00 90.75 108 LEU A CA 1
ATOM 805 C C . LEU A 1 108 ? -8.190 4.565 18.148 1.00 90.75 108 LEU A C 1
ATOM 807 O O . LEU A 1 108 ? -9.014 5.381 18.555 1.00 90.75 108 LEU A O 1
ATOM 811 N N . ARG A 1 109 ? -7.598 3.715 18.989 1.00 90.25 109 ARG A N 1
ATOM 812 C CA . ARG A 1 109 ? -7.903 3.683 20.426 1.00 90.25 109 ARG A CA 1
ATOM 813 C C . ARG A 1 109 ? -7.422 4.922 21.179 1.00 90.25 109 ARG A C 1
ATOM 815 O O . ARG A 1 109 ? -8.029 5.261 22.190 1.00 90.25 109 ARG A O 1
ATOM 822 N N . SER A 1 110 ? -6.392 5.621 20.699 1.00 88.38 110 SER A N 1
ATOM 823 C CA . SER A 1 110 ? -6.016 6.919 21.275 1.00 88.38 110 SER A CA 1
ATOM 824 C C . SER A 1 110 ? -7.019 8.020 20.913 1.00 88.38 110 SER A C 1
ATOM 826 O O . SER A 1 110 ? -7.246 8.917 21.721 1.00 88.38 110 SER A O 1
ATOM 828 N N . THR A 1 111 ? -7.683 7.917 19.755 1.00 88.31 111 THR A N 1
ATOM 829 C CA . THR A 1 111 ? -8.812 8.786 19.373 1.00 88.31 111 THR A CA 1
ATOM 830 C C . THR A 1 111 ? -10.080 8.483 20.181 1.00 88.31 111 THR A C 1
ATOM 832 O O . THR A 1 111 ? -10.797 9.407 20.564 1.00 88.31 111 THR A O 1
ATOM 835 N N . PHE A 1 112 ? -10.341 7.210 20.502 1.00 89.38 112 PHE A N 1
ATOM 836 C CA . PHE A 1 112 ? -11.535 6.758 21.235 1.00 89.38 112 PHE A CA 1
ATOM 837 C C . PHE A 1 112 ? -11.201 6.125 22.601 1.00 89.38 112 PHE A C 1
ATOM 839 O O . PHE A 1 112 ? -11.496 4.950 22.830 1.00 89.38 112 PHE A O 1
ATOM 846 N N . PRO A 1 113 ? -10.643 6.882 23.564 1.00 83.38 113 PRO A N 1
ATOM 847 C CA . PRO A 1 113 ? -10.092 6.317 24.799 1.00 83.38 113 PRO A CA 1
ATOM 848 C C . PRO A 1 113 ? -11.138 5.735 25.763 1.00 83.38 113 PRO A C 1
ATOM 850 O O . PRO A 1 113 ? -10.770 5.053 26.710 1.00 83.38 113 PRO A O 1
ATOM 853 N N . LYS A 1 114 ? -12.433 6.012 25.554 1.00 83.44 114 LYS A N 1
ATOM 854 C CA . LYS A 1 114 ? -13.543 5.520 26.396 1.00 83.44 114 LYS A CA 1
ATOM 855 C C . LYS A 1 114 ? -14.228 4.266 25.837 1.00 83.44 114 LYS A C 1
ATOM 857 O O . LYS A 1 114 ? -15.207 3.803 26.415 1.00 83.44 114 LYS A O 1
ATOM 862 N N . ALA A 1 115 ? -13.774 3.758 24.693 1.00 83.06 115 ALA A N 1
ATOM 863 C CA . ALA A 1 115 ? -14.364 2.597 24.038 1.00 83.06 115 ALA A CA 1
ATOM 864 C C . ALA A 1 115 ? -13.681 1.306 24.513 1.00 83.06 115 ALA A C 1
ATOM 866 O O . ALA A 1 115 ? -12.875 0.702 23.802 1.00 83.06 115 ALA A O 1
ATOM 867 N N . ASP A 1 116 ? -13.982 0.897 25.745 1.00 81.56 116 ASP A N 1
ATOM 868 C CA . ASP A 1 116 ? -13.420 -0.325 26.322 1.00 81.56 116 ASP A CA 1
ATOM 869 C C . ASP A 1 116 ? -13.825 -1.564 25.506 1.00 81.56 116 ASP A C 1
ATOM 871 O O . ASP A 1 116 ? -14.978 -1.729 25.108 1.00 81.56 116 ASP A O 1
ATOM 875 N N . GLY A 1 117 ? -12.858 -2.446 25.231 1.00 82.88 117 GLY A N 1
ATOM 876 C CA . GLY A 1 117 ? -13.074 -3.672 24.449 1.00 82.88 117 GLY A CA 1
ATOM 877 C C . GLY A 1 117 ? -13.263 -3.468 22.938 1.00 82.88 117 GLY A C 1
ATOM 878 O O . GLY A 1 117 ? -13.384 -4.451 22.200 1.00 82.88 117 GLY A O 1
ATOM 879 N N . TRP A 1 118 ? -13.254 -2.223 22.454 1.00 92.50 118 TRP A N 1
ATOM 880 C CA . TRP A 1 118 ? -13.310 -1.917 21.028 1.00 92.50 118 TRP A CA 1
ATOM 881 C C . TRP A 1 118 ? -11.929 -1.988 20.373 1.00 92.50 118 TRP A C 1
ATOM 883 O O . TRP A 1 118 ? -10.934 -1.504 20.914 1.00 92.50 118 TRP A O 1
ATOM 893 N N . HIS A 1 119 ? -11.899 -2.576 19.177 1.00 93.88 119 HIS A N 1
ATOM 894 C CA . HIS A 1 119 ? -10.700 -2.708 18.360 1.00 93.88 119 HIS A CA 1
ATOM 895 C C . HIS A 1 119 ? -11.045 -2.652 16.874 1.00 93.88 119 HIS A C 1
ATOM 897 O O . HIS A 1 119 ? -12.095 -3.148 16.457 1.00 93.88 119 HIS A O 1
ATOM 903 N N . THR A 1 120 ? -10.115 -2.154 16.067 1.00 95.19 120 THR A N 1
ATOM 904 C CA . THR A 1 120 ? -10.135 -2.303 14.609 1.00 95.19 120 THR A CA 1
ATOM 905 C C . THR A 1 120 ? -8.796 -2.866 14.157 1.00 95.19 120 THR A C 1
ATOM 907 O O . THR A 1 120 ? -7.788 -2.169 14.114 1.00 95.19 120 THR A O 1
ATOM 910 N N . LEU A 1 121 ? -8.797 -4.153 13.823 1.00 96.94 121 LEU A N 1
ATOM 911 C CA . LEU A 1 121 ? -7.613 -4.927 13.467 1.00 96.94 121 LEU A CA 1
ATOM 912 C C . LEU A 1 121 ? -7.650 -5.306 11.989 1.00 96.94 121 LEU A C 1
ATOM 914 O O . LEU A 1 121 ? -8.708 -5.590 11.432 1.00 96.94 121 LEU A O 1
ATOM 918 N N . LEU A 1 122 ? -6.485 -5.403 11.368 1.00 97.50 122 LEU A N 1
ATOM 919 C CA . LEU A 1 122 ? -6.300 -6.065 10.087 1.00 97.50 122 LEU A CA 1
ATOM 920 C C . LEU A 1 122 ? -6.133 -7.568 10.311 1.00 97.50 122 LEU A C 1
ATOM 922 O O . LEU A 1 122 ? -5.334 -8.010 11.139 1.00 97.50 122 LEU A O 1
ATOM 926 N N . GLY A 1 123 ? -6.897 -8.358 9.564 1.00 96.25 123 GLY A N 1
ATOM 927 C CA . GLY A 1 123 ? -6.730 -9.806 9.511 1.00 96.25 123 GLY A CA 1
ATOM 928 C C . GLY A 1 123 ? -5.490 -10.206 8.715 1.00 96.25 123 GLY A C 1
ATOM 929 O O . GLY A 1 123 ? -4.920 -9.397 7.978 1.00 96.25 123 GLY A O 1
ATOM 930 N N . GLU A 1 124 ? -5.109 -11.479 8.832 1.00 95.56 124 GLU A N 1
ATOM 931 C CA . GLU A 1 124 ? -4.034 -12.062 8.029 1.00 95.56 124 GLU A CA 1
ATOM 932 C C . GLU A 1 124 ? -4.331 -11.895 6.524 1.00 95.56 124 GLU A C 1
ATOM 934 O O . GLU A 1 124 ? -5.427 -12.253 6.068 1.00 95.56 124 GLU A O 1
ATOM 939 N N . PRO A 1 125 ? -3.398 -11.327 5.740 1.00 97.50 125 PRO A N 1
ATOM 940 C CA . PRO A 1 125 ? -3.656 -11.031 4.343 1.00 97.50 125 PRO A CA 1
ATOM 941 C C . PRO A 1 125 ? -3.578 -12.266 3.457 1.00 97.50 125 PRO A C 1
ATOM 943 O O . PRO A 1 125 ? -2.651 -13.071 3.534 1.00 97.50 125 PRO A O 1
ATOM 946 N N . LYS A 1 126 ? -4.470 -12.322 2.465 1.00 98.25 126 LYS A N 1
ATOM 947 C CA . LYS A 1 126 ? -4.232 -13.147 1.276 1.00 98.25 126 LYS A CA 1
ATOM 948 C C . LYS A 1 126 ? -3.218 -12.443 0.374 1.00 98.25 126 LYS A C 1
ATOM 950 O O . LYS A 1 126 ? -3.495 -11.345 -0.104 1.00 98.25 126 LYS A O 1
ATOM 955 N N . ILE A 1 127 ? -2.091 -13.090 0.086 1.00 98.50 127 ILE A N 1
ATOM 956 C CA . ILE A 1 127 ? -1.076 -12.542 -0.825 1.00 98.50 127 ILE A CA 1
ATOM 957 C C . ILE A 1 127 ? -1.523 -12.713 -2.284 1.00 98.50 127 ILE A C 1
ATOM 959 O O . ILE A 1 127 ? -1.906 -13.811 -2.696 1.00 98.50 127 ILE A O 1
ATOM 963 N N . LYS A 1 128 ? -1.476 -11.635 -3.073 1.00 98.44 128 LYS A N 1
ATOM 964 C CA . LYS A 1 128 ? -1.761 -11.633 -4.517 1.00 98.44 128 LYS A CA 1
ATOM 965 C C . LYS A 1 128 ? -0.712 -10.803 -5.269 1.00 98.44 128 LYS A C 1
ATOM 967 O O . LYS A 1 128 ? -0.919 -9.607 -5.435 1.00 98.44 128 LYS A O 1
ATOM 972 N N . PRO A 1 129 ? 0.407 -11.397 -5.710 1.00 98.50 129 PRO A N 1
ATOM 973 C CA . PRO A 1 129 ? 1.424 -10.669 -6.460 1.00 98.50 129 PRO A CA 1
ATOM 974 C C . PRO A 1 129 ? 0.898 -10.193 -7.814 1.00 98.50 129 PRO A C 1
ATOM 976 O O . PRO A 1 129 ? 0.177 -10.931 -8.489 1.00 98.50 129 PRO A O 1
ATOM 979 N N . ILE A 1 130 ? 1.281 -8.983 -8.216 1.00 98.50 130 ILE A N 1
ATOM 980 C CA . ILE A 1 130 ? 0.920 -8.393 -9.510 1.00 98.50 130 ILE A CA 1
ATOM 981 C C . ILE A 1 130 ? 2.178 -7.848 -10.182 1.00 98.50 130 ILE A C 1
ATOM 983 O O . ILE A 1 130 ? 3.053 -7.283 -9.530 1.00 98.50 130 ILE A O 1
ATOM 987 N N . LYS A 1 131 ? 2.259 -8.003 -11.505 1.00 98.50 131 LYS A N 1
ATOM 988 C CA . LYS A 1 131 ? 3.310 -7.399 -12.323 1.00 98.50 131 LYS A CA 1
ATOM 989 C C . LYS A 1 131 ? 2.711 -6.303 -13.194 1.00 98.50 131 LYS A C 1
ATOM 991 O O . LYS A 1 131 ? 1.702 -6.522 -13.862 1.00 98.50 131 LYS A O 1
ATOM 996 N N . ILE A 1 132 ? 3.351 -5.140 -13.208 1.00 98.56 132 ILE A N 1
ATOM 997 C CA . ILE A 1 132 ? 2.957 -3.999 -14.036 1.00 98.56 132 ILE A CA 1
ATOM 998 C C . ILE A 1 132 ? 4.164 -3.592 -14.873 1.00 98.56 132 ILE A C 1
ATOM 1000 O O . ILE A 1 132 ? 5.245 -3.323 -14.347 1.00 98.56 132 ILE A O 1
ATOM 1004 N N . THR A 1 133 ? 3.987 -3.580 -16.190 1.00 98.00 133 THR A N 1
ATOM 1005 C CA . THR A 1 133 ? 4.963 -2.979 -17.100 1.00 98.00 133 THR A CA 1
ATOM 1006 C C . THR A 1 133 ? 4.748 -1.475 -17.090 1.00 98.00 133 THR A C 1
ATOM 1008 O O . THR A 1 133 ? 3.623 -1.029 -17.282 1.00 98.00 133 THR A O 1
ATOM 1011 N N . VAL A 1 134 ? 5.811 -0.714 -16.850 1.00 97.81 134 VAL A N 1
ATOM 1012 C CA . VAL A 1 134 ? 5.830 0.748 -16.851 1.00 97.81 134 VAL A CA 1
ATOM 1013 C C . VAL A 1 134 ? 6.417 1.201 -18.191 1.00 97.81 134 VAL A C 1
ATOM 1015 O O . VAL A 1 134 ? 7.633 1.071 -18.394 1.00 97.81 134 VAL A O 1
ATOM 1018 N N . PRO A 1 135 ? 5.579 1.705 -19.116 1.00 95.56 135 PRO A N 1
ATOM 1019 C CA . PRO A 1 135 ? 6.052 2.201 -20.396 1.00 95.56 135 PRO A CA 1
ATOM 1020 C C . PRO A 1 135 ? 6.892 3.467 -20.226 1.00 95.56 135 PRO A C 1
ATOM 1022 O O . PRO A 1 135 ? 6.818 4.171 -19.213 1.00 95.56 135 PRO A O 1
ATOM 1025 N N . VAL A 1 136 ? 7.654 3.797 -21.267 1.00 92.12 136 VAL A N 1
ATOM 1026 C CA . VAL A 1 136 ? 8.360 5.081 -21.354 1.00 92.12 136 VAL A CA 1
ATOM 1027 C C . VAL A 1 136 ? 7.356 6.230 -21.185 1.00 92.12 136 VAL A C 1
ATOM 1029 O O . VAL A 1 136 ? 6.306 6.234 -21.820 1.00 92.12 136 VAL A O 1
ATOM 1032 N N . GLY A 1 137 ? 7.683 7.193 -20.319 1.00 92.00 137 GLY A N 1
ATOM 1033 C CA . GLY A 1 137 ? 6.827 8.345 -20.002 1.00 92.00 137 GLY A CA 1
ATOM 1034 C C . GLY A 1 137 ? 5.948 8.179 -18.756 1.00 92.00 137 GLY A C 1
ATOM 1035 O O . GLY A 1 137 ? 5.502 9.183 -18.216 1.00 92.00 137 GLY A O 1
ATOM 1036 N N . TYR A 1 138 ? 5.763 6.954 -18.247 1.00 96.00 138 TYR A N 1
ATOM 1037 C CA . TYR A 1 138 ? 4.998 6.687 -17.012 1.00 96.00 138 TYR A CA 1
ATOM 1038 C C . TYR A 1 138 ? 5.871 6.382 -15.791 1.00 96.00 138 TYR A C 1
ATOM 1040 O O . TYR A 1 138 ? 5.372 6.120 -14.696 1.00 96.00 138 TYR A O 1
ATOM 1048 N N . GLY A 1 139 ? 7.188 6.393 -15.976 1.00 95.06 139 GLY A N 1
ATOM 1049 C CA . GLY A 1 139 ? 8.131 6.277 -14.884 1.00 95.06 139 GLY A CA 1
ATOM 1050 C C . GLY A 1 139 ? 9.563 6.064 -15.342 1.00 95.06 139 GLY A C 1
ATOM 1051 O O . GLY A 1 139 ? 9.853 5.822 -16.516 1.00 95.06 139 GLY A O 1
ATOM 1052 N N . TYR A 1 140 ? 10.475 6.163 -14.385 1.00 93.25 140 TYR A N 1
ATOM 1053 C CA . TYR A 1 140 ? 11.908 6.010 -14.592 1.00 93.25 140 TYR A CA 1
ATOM 1054 C C . TYR A 1 140 ? 12.597 5.500 -13.324 1.00 93.25 140 TYR A C 1
ATOM 1056 O O . TYR A 1 140 ? 12.027 5.483 -12.235 1.00 93.25 140 TYR A O 1
ATOM 1064 N N . ILE A 1 141 ? 13.850 5.065 -13.477 1.00 93.31 141 ILE A N 1
ATOM 1065 C CA . ILE A 1 141 ? 14.689 4.612 -12.366 1.00 93.31 141 ILE A CA 1
ATOM 1066 C C . ILE A 1 141 ? 15.801 5.622 -12.132 1.00 93.31 141 ILE A C 1
ATOM 1068 O O . ILE A 1 141 ? 16.612 5.873 -13.026 1.00 93.31 141 ILE A O 1
ATOM 1072 N N . ILE A 1 142 ? 15.906 6.106 -10.903 1.00 90.56 142 ILE A N 1
ATOM 1073 C CA . ILE A 1 142 ? 17.090 6.805 -10.414 1.00 90.56 142 ILE A CA 1
ATOM 1074 C C . ILE A 1 142 ? 17.997 5.805 -9.699 1.00 90.56 142 ILE A C 1
ATOM 1076 O O . ILE A 1 142 ? 17.535 4.917 -8.985 1.00 90.56 142 ILE A O 1
ATOM 1080 N N . THR A 1 143 ? 19.305 5.918 -9.910 1.00 89.81 143 THR A N 1
ATOM 1081 C CA . THR A 1 143 ? 20.299 5.076 -9.238 1.00 89.81 143 THR A CA 1
ATOM 1082 C C . THR A 1 143 ? 21.286 5.975 -8.518 1.00 89.81 143 THR A C 1
ATOM 1084 O O . THR A 1 143 ? 21.908 6.846 -9.128 1.00 89.81 143 THR A O 1
ATOM 1087 N N . SER A 1 144 ? 21.426 5.761 -7.215 1.00 85.62 144 SER A N 1
ATOM 1088 C CA . SER A 1 144 ? 22.408 6.452 -6.398 1.00 85.62 144 SER A CA 1
ATOM 1089 C C . SER A 1 144 ? 23.815 6.072 -6.843 1.00 85.62 144 SER A C 1
ATOM 1091 O O . SER A 1 144 ? 24.170 4.895 -6.907 1.00 85.62 144 SER A O 1
ATOM 1093 N N . LYS A 1 145 ? 24.646 7.081 -7.109 1.00 86.88 145 LYS A N 1
ATOM 1094 C CA . LYS A 1 145 ? 26.062 6.870 -7.429 1.00 86.88 145 LYS A CA 1
ATOM 1095 C C . LYS A 1 145 ? 26.892 6.484 -6.203 1.00 86.88 145 LYS A C 1
ATOM 1097 O O . LYS A 1 145 ? 27.943 5.881 -6.374 1.00 86.88 145 LYS A O 1
ATOM 1102 N N . SER A 1 146 ? 26.446 6.826 -4.991 1.00 85.19 146 SER A N 1
ATOM 1103 C CA . SER A 1 146 ? 27.223 6.591 -3.767 1.00 85.19 146 SER A CA 1
ATOM 1104 C C . SER A 1 146 ? 27.150 5.145 -3.284 1.00 85.19 146 SER A C 1
ATOM 1106 O O . SER A 1 146 ? 28.126 4.637 -2.743 1.00 85.19 146 SER A O 1
ATOM 1108 N N . ASN A 1 147 ? 26.011 4.476 -3.479 1.00 84.94 147 ASN A N 1
ATOM 1109 C CA . ASN A 1 147 ? 25.781 3.121 -2.969 1.00 84.94 147 ASN A CA 1
ATOM 1110 C C . ASN A 1 147 ? 25.182 2.152 -4.003 1.00 84.94 147 ASN A C 1
ATOM 1112 O O . ASN A 1 147 ? 24.938 0.994 -3.676 1.00 84.94 147 ASN A O 1
ATOM 1116 N N . GLY A 1 148 ? 24.915 2.602 -5.234 1.00 87.06 148 GLY A N 1
ATOM 1117 C CA . GLY A 1 148 ? 24.324 1.778 -6.295 1.00 87.06 148 GLY A CA 1
ATOM 1118 C C . GLY A 1 148 ? 22.841 1.434 -6.096 1.00 87.06 148 GLY A C 1
ATOM 1119 O O . GLY A 1 148 ? 22.249 0.772 -6.950 1.00 87.06 148 GLY A O 1
ATOM 1120 N N . GLY A 1 149 ? 22.219 1.882 -5.001 1.00 88.81 149 GLY A N 1
ATOM 1121 C CA . GLY A 1 149 ? 20.803 1.671 -4.720 1.00 88.81 149 GLY A CA 1
ATOM 1122 C C . GLY A 1 149 ? 19.926 2.335 -5.777 1.00 88.81 149 GLY A C 1
ATOM 1123 O O . GLY A 1 149 ? 20.233 3.427 -6.253 1.00 88.81 149 GLY A O 1
ATOM 1124 N N . SER A 1 150 ? 18.838 1.674 -6.167 1.00 91.50 150 SER A N 1
ATOM 1125 C CA . SER A 1 150 ? 17.902 2.200 -7.163 1.00 91.50 150 SER A CA 1
ATOM 1126 C C . SER A 1 150 ? 16.553 2.530 -6.538 1.00 91.50 150 SER A C 1
ATOM 1128 O O . SER A 1 150 ? 16.090 1.826 -5.642 1.00 91.50 150 SER A O 1
ATOM 1130 N N . PHE A 1 151 ? 15.936 3.586 -7.054 1.00 92.00 151 PHE A N 1
ATOM 1131 C CA . PHE A 1 151 ? 14.596 4.040 -6.716 1.00 92.00 151 PHE A CA 1
ATOM 1132 C C . PHE A 1 151 ? 13.780 4.192 -7.993 1.00 92.00 151 PHE A C 1
ATOM 1134 O O . PHE A 1 151 ? 14.279 4.678 -9.009 1.00 92.00 151 PHE A O 1
ATOM 1141 N N . ALA A 1 152 ? 12.531 3.757 -7.938 1.00 94.56 152 ALA A N 1
ATOM 1142 C CA . ALA A 1 152 ? 11.564 3.967 -8.996 1.00 94.56 152 ALA A CA 1
ATOM 1143 C C . ALA A 1 152 ? 10.808 5.278 -8.761 1.00 94.56 152 ALA A C 1
ATOM 1145 O O . ALA A 1 152 ? 10.471 5.611 -7.628 1.00 94.56 152 ALA A O 1
ATOM 1146 N N . VAL A 1 153 ? 10.532 6.000 -9.840 1.00 94.88 153 VAL A N 1
ATOM 1147 C CA . VAL A 1 153 ? 9.654 7.172 -9.861 1.00 94.88 153 VAL A CA 1
ATOM 1148 C C . VAL A 1 153 ? 8.549 6.867 -10.864 1.00 94.88 153 VAL A C 1
ATOM 1150 O O . VAL A 1 153 ? 8.862 6.574 -12.019 1.00 94.88 153 VAL A O 1
ATOM 1153 N N . VAL A 1 154 ? 7.288 6.838 -10.430 1.00 97.25 154 VAL A N 1
ATOM 1154 C CA . VAL A 1 154 ? 6.162 6.329 -11.240 1.00 97.25 154 VAL A CA 1
ATOM 1155 C C . VAL A 1 154 ? 4.935 7.225 -11.113 1.00 97.25 154 VAL A C 1
ATOM 1157 O O . VAL A 1 154 ? 4.643 7.730 -10.032 1.00 97.25 154 VAL A O 1
ATOM 1160 N N . ASP A 1 155 ? 4.194 7.376 -12.207 1.00 96.75 155 ASP A N 1
ATOM 1161 C CA . ASP A 1 155 ? 2.882 8.023 -12.220 1.00 96.75 155 ASP A CA 1
ATOM 1162 C C . ASP A 1 155 ? 1.880 7.214 -11.373 1.00 96.75 155 ASP A C 1
ATOM 1164 O O . ASP A 1 155 ? 1.586 6.044 -11.660 1.00 96.75 155 ASP A O 1
ATOM 1168 N N . ILE A 1 156 ? 1.343 7.832 -10.318 1.00 96.44 156 ILE A N 1
ATOM 1169 C CA . ILE A 1 156 ? 0.443 7.157 -9.380 1.00 96.44 156 ILE A CA 1
ATOM 1170 C C . ILE A 1 156 ? -0.914 6.801 -9.996 1.00 96.44 156 ILE A C 1
ATOM 1172 O O . ILE A 1 156 ? -1.523 5.803 -9.600 1.00 96.44 156 ILE A O 1
ATOM 1176 N N . GLU A 1 157 ? -1.401 7.587 -10.954 1.00 95.50 157 GLU A N 1
ATOM 1177 C CA . GLU A 1 157 ? -2.689 7.374 -11.618 1.00 95.50 157 GLU A CA 1
ATOM 1178 C C . GLU A 1 157 ? -2.580 6.223 -12.615 1.00 95.50 157 GLU A C 1
ATOM 1180 O O . GLU A 1 157 ? -3.461 5.359 -12.688 1.00 95.50 157 GLU A O 1
ATOM 1185 N N . PHE A 1 158 ? -1.466 6.168 -13.352 1.00 96.94 158 PHE A N 1
ATOM 1186 C CA . PHE A 1 158 ? -1.121 5.013 -14.178 1.00 96.94 158 PHE A CA 1
ATOM 1187 C C . PHE A 1 158 ? -1.058 3.739 -13.336 1.00 96.94 158 PHE A C 1
ATOM 1189 O O . PHE A 1 158 ? -1.712 2.747 -13.671 1.00 96.94 158 PHE A O 1
ATOM 1196 N N . LEU A 1 159 ? -0.314 3.772 -12.229 1.00 97.50 159 LEU A N 1
ATOM 1197 C CA . LEU A 1 159 ? -0.103 2.596 -11.395 1.00 97.50 159 LEU A CA 1
ATOM 1198 C C . LEU A 1 159 ? -1.413 2.064 -10.802 1.00 97.50 159 LEU A C 1
ATOM 1200 O O . LEU A 1 159 ? -1.668 0.861 -10.869 1.00 97.50 159 LEU A O 1
ATOM 1204 N N . GLN A 1 160 ? -2.256 2.945 -10.256 1.00 97.50 160 GLN A N 1
ATOM 1205 C CA . GLN A 1 160 ? -3.562 2.560 -9.710 1.00 97.50 160 GLN A CA 1
ATOM 1206 C C . GLN A 1 160 ? -4.463 1.947 -10.782 1.00 97.50 160 GLN A C 1
ATOM 1208 O O . GLN A 1 160 ? -5.059 0.891 -10.564 1.00 97.50 160 GLN A O 1
ATOM 1213 N N . ARG A 1 161 ? -4.514 2.555 -11.971 1.00 96.75 161 ARG A N 1
ATOM 1214 C CA . ARG A 1 161 ? -5.300 2.030 -13.090 1.00 96.75 161 ARG A CA 1
ATOM 1215 C C . ARG A 1 161 ? -4.842 0.629 -13.499 1.00 96.75 161 ARG A C 1
ATOM 1217 O O . ARG A 1 161 ? -5.681 -0.248 -13.687 1.00 96.75 161 ARG A O 1
ATOM 1224 N N . GLU A 1 162 ? -3.538 0.394 -13.631 1.00 98.12 162 GLU A N 1
ATOM 1225 C CA . GLU A 1 162 ? -3.013 -0.930 -13.999 1.00 98.12 162 GLU A CA 1
ATOM 1226 C C . GLU A 1 162 ? -3.179 -1.973 -12.887 1.00 98.12 162 GLU A C 1
ATOM 1228 O O . GLU A 1 162 ? -3.428 -3.146 -13.177 1.00 98.12 162 GLU A O 1
ATOM 1233 N N . LEU A 1 163 ? -3.113 -1.554 -11.621 1.00 98.19 163 LEU A N 1
ATOM 1234 C CA . LEU A 1 163 ? -3.412 -2.407 -10.475 1.00 98.19 163 LEU A CA 1
ATOM 1235 C C . LEU A 1 163 ? -4.862 -2.912 -10.523 1.00 98.19 163 LEU A C 1
ATOM 1237 O O . LEU A 1 163 ? -5.095 -4.122 -10.487 1.00 98.19 163 LEU A O 1
ATOM 1241 N N . PHE A 1 164 ? -5.841 -2.011 -10.631 1.00 97.44 164 PHE A N 1
ATOM 1242 C CA . PHE A 1 164 ? -7.258 -2.386 -10.550 1.00 97.44 164 PHE A CA 1
ATOM 1243 C C . PHE A 1 164 ? -7.813 -3.011 -11.833 1.00 97.44 164 PHE A C 1
ATOM 1245 O O . PHE A 1 164 ? -8.778 -3.769 -11.768 1.00 97.44 164 PHE A O 1
ATOM 1252 N N . LYS A 1 165 ? -7.144 -2.839 -12.981 1.00 97.12 165 LYS A N 1
ATOM 1253 C CA . LYS A 1 165 ? -7.386 -3.681 -14.168 1.00 97.12 165 LYS A CA 1
ATOM 1254 C C . LYS A 1 165 ? -7.112 -5.164 -13.907 1.00 97.12 165 LYS A C 1
ATOM 1256 O O . LYS A 1 165 ? -7.783 -6.019 -14.477 1.00 97.12 165 LYS A O 1
ATOM 1261 N N . GLN A 1 166 ? -6.118 -5.471 -13.072 1.00 97.62 166 GLN A N 1
ATOM 1262 C CA . GLN A 1 166 ? -5.701 -6.844 -12.765 1.00 97.62 166 GLN A CA 1
ATOM 1263 C C . GLN A 1 166 ? -6.331 -7.390 -11.477 1.00 97.62 166 GLN A C 1
ATOM 1265 O O . GLN A 1 166 ? -6.353 -8.605 -11.263 1.00 97.62 166 GLN A O 1
ATOM 1270 N N . LEU A 1 167 ? -6.851 -6.513 -10.615 1.00 96.81 167 LEU A N 1
ATOM 1271 C CA . LEU A 1 167 ? -7.451 -6.881 -9.340 1.00 96.81 167 LEU A CA 1
ATOM 1272 C C . LEU A 1 167 ? -8.962 -6.595 -9.343 1.00 96.81 167 LEU A C 1
ATOM 1274 O O . LEU A 1 167 ? -9.363 -5.460 -9.088 1.00 96.81 167 LEU A O 1
ATOM 1278 N N . PRO A 1 168 ? -9.819 -7.615 -9.554 1.00 94.38 168 PRO A N 1
ATOM 1279 C CA . PRO A 1 168 ? -11.265 -7.426 -9.494 1.00 94.38 168 PRO A CA 1
ATOM 1280 C C . PRO A 1 168 ? -11.714 -7.027 -8.082 1.00 94.38 168 PRO A C 1
ATOM 1282 O O . PRO A 1 168 ? -10.933 -7.066 -7.123 1.00 94.38 168 PRO A O 1
ATOM 1285 N N . LYS A 1 169 ? -13.001 -6.706 -7.931 1.00 95.44 169 LYS A N 1
ATOM 1286 C CA . LYS A 1 169 ? -13.614 -6.369 -6.640 1.00 95.44 169 LYS A CA 1
ATOM 1287 C C . LYS A 1 169 ? -13.263 -7.378 -5.531 1.00 95.44 169 LYS A C 1
ATOM 1289 O O . LYS A 1 169 ? -13.225 -8.592 -5.746 1.00 95.44 169 LYS A O 1
ATOM 1294 N N . GLN A 1 170 ? -12.970 -6.863 -4.342 1.00 95.94 170 GLN A N 1
ATOM 1295 C CA . GLN A 1 170 ? -12.595 -7.585 -3.130 1.00 95.94 170 GLN A CA 1
ATOM 1296 C C . GLN A 1 170 ? -13.606 -7.260 -2.019 1.00 95.94 170 GLN A C 1
ATOM 1298 O O . GLN A 1 170 ? -13.314 -6.503 -1.095 1.00 95.94 170 GLN A O 1
ATOM 1303 N N . ASP A 1 171 ? -14.807 -7.835 -2.109 1.00 93.06 171 ASP A N 1
ATOM 1304 C CA . ASP A 1 171 ? -15.892 -7.576 -1.153 1.00 93.06 171 ASP A CA 1
ATOM 1305 C C . ASP A 1 171 ? -15.472 -7.838 0.299 1.00 93.06 171 ASP A C 1
ATOM 1307 O O . ASP A 1 171 ? -14.935 -8.902 0.628 1.00 93.06 171 ASP A O 1
ATOM 1311 N N . GLY A 1 172 ? -15.725 -6.864 1.176 1.00 93.31 172 GLY A N 1
ATOM 1312 C CA . GLY A 1 172 ? -15.407 -6.966 2.599 1.00 93.31 172 GLY A CA 1
ATOM 1313 C C . GLY A 1 172 ? -13.923 -6.830 2.937 1.00 93.31 172 GLY A C 1
ATOM 1314 O O . GLY A 1 172 ? -13.576 -7.017 4.101 1.00 93.31 172 GLY A O 1
ATOM 1315 N N . LYS A 1 173 ? -13.033 -6.576 1.962 1.00 96.50 173 LYS A N 1
ATOM 1316 C CA . LYS A 1 173 ? -11.577 -6.591 2.179 1.00 96.50 173 LYS A CA 1
ATOM 1317 C C . LYS A 1 173 ? -10.925 -5.252 1.889 1.00 96.50 173 LYS A C 1
ATOM 1319 O O . LYS A 1 173 ? -11.324 -4.548 0.963 1.00 96.50 173 LYS A O 1
ATOM 1324 N N . LEU A 1 174 ? -9.859 -4.973 2.634 1.00 97.94 174 LEU A N 1
ATOM 1325 C CA . LEU A 1 174 ? -8.920 -3.898 2.338 1.00 97.94 174 LEU A CA 1
ATOM 1326 C C . LEU A 1 174 ? -7.824 -4.409 1.398 1.00 97.94 174 LEU A C 1
ATOM 1328 O O . LEU A 1 174 ? -7.150 -5.399 1.702 1.00 97.94 174 LEU A O 1
ATOM 1332 N N . VAL A 1 175 ? -7.616 -3.723 0.277 1.00 98.50 175 VAL A N 1
ATOM 1333 C CA . VAL A 1 175 ? -6.452 -3.951 -0.586 1.00 98.50 175 VAL A CA 1
ATOM 1334 C C . VAL A 1 175 ? -5.268 -3.163 -0.033 1.00 98.50 175 VAL A C 1
ATOM 1336 O O . VAL A 1 175 ? -5.335 -1.947 0.097 1.00 98.50 175 VAL A O 1
ATOM 1339 N N . VAL A 1 176 ? -4.172 -3.844 0.280 1.00 98.50 176 VAL A N 1
ATOM 1340 C CA . VAL A 1 176 ? -2.906 -3.221 0.682 1.00 98.50 176 VAL A CA 1
ATOM 1341 C C . VAL A 1 176 ? -1.894 -3.511 -0.415 1.00 98.50 176 VAL A C 1
ATOM 1343 O O . VAL A 1 176 ? -1.375 -4.620 -0.507 1.00 98.50 176 VAL A O 1
ATOM 1346 N N . ALA A 1 177 ? -1.654 -2.545 -1.291 1.00 98.69 177 ALA A N 1
ATOM 1347 C CA . ALA A 1 177 ? -0.699 -2.652 -2.383 1.00 98.69 177 ALA A CA 1
ATOM 1348 C C . ALA A 1 177 ? 0.658 -2.076 -1.974 1.00 98.69 177 ALA A C 1
ATOM 1350 O O . ALA A 1 177 ? 0.727 -1.006 -1.369 1.00 98.69 177 ALA A O 1
ATOM 1351 N N . VAL A 1 178 ? 1.736 -2.794 -2.293 1.00 98.44 178 VAL A N 1
ATOM 1352 C CA . VAL A 1 178 ? 3.094 -2.428 -1.881 1.00 98.44 178 VAL A CA 1
ATOM 1353 C C . VAL A 1 178 ? 4.053 -2.496 -3.060 1.00 98.44 178 VAL A C 1
ATOM 1355 O O . VAL A 1 178 ? 4.152 -3.524 -3.728 1.00 98.44 178 VAL A O 1
ATOM 1358 N N . THR A 1 179 ? 4.793 -1.415 -3.280 1.00 98.50 179 THR A N 1
ATOM 1359 C CA . THR A 1 179 ? 5.938 -1.343 -4.201 1.00 98.50 179 THR A CA 1
ATOM 1360 C C . THR A 1 179 ? 7.256 -1.318 -3.426 1.00 98.50 179 THR A C 1
ATOM 1362 O O . THR A 1 179 ? 7.282 -0.946 -2.255 1.00 98.50 179 THR A O 1
ATOM 1365 N N . HIS A 1 180 ? 8.369 -1.650 -4.081 1.00 97.31 180 HIS A N 1
ATOM 1366 C CA . HIS A 1 180 ? 9.710 -1.556 -3.491 1.00 97.31 180 HIS A CA 1
ATOM 1367 C C . HIS A 1 180 ? 10.388 -0.244 -3.891 1.00 97.31 180 HIS A C 1
ATOM 1369 O O . HIS A 1 180 ? 10.413 0.064 -5.081 1.00 97.31 180 HIS A O 1
ATOM 1375 N N . ASN A 1 181 ? 10.951 0.513 -2.939 1.00 95.31 181 ASN A N 1
ATOM 1376 C CA . ASN A 1 181 ? 11.739 1.736 -3.180 1.00 95.31 181 ASN A CA 1
ATOM 1377 C C . ASN A 1 181 ? 11.180 2.599 -4.327 1.00 95.31 181 ASN A C 1
ATOM 1379 O O . ASN A 1 181 ? 11.869 2.898 -5.304 1.00 95.31 181 ASN A O 1
ATOM 1383 N N . THR A 1 182 ? 9.896 2.924 -4.251 1.00 95.00 182 THR A N 1
ATOM 1384 C CA . THR A 1 182 ? 9.180 3.675 -5.277 1.00 95.00 182 THR A CA 1
ATOM 1385 C C . THR A 1 182 ? 8.637 4.953 -4.665 1.00 95.00 182 THR A C 1
ATOM 1387 O O . THR A 1 182 ? 8.089 4.951 -3.566 1.00 95.00 182 THR A O 1
ATOM 1390 N N . THR A 1 183 ? 8.790 6.054 -5.380 1.00 94.62 183 THR A N 1
ATOM 1391 C CA . THR A 1 183 ? 8.080 7.295 -5.104 1.00 94.62 183 THR A CA 1
ATOM 1392 C C . THR A 1 183 ? 7.164 7.621 -6.270 1.00 94.62 183 THR A C 1
ATOM 1394 O O . THR A 1 183 ? 7.364 7.125 -7.385 1.00 94.62 183 THR A O 1
ATOM 1397 N N . TYR A 1 184 ? 6.151 8.434 -6.004 1.00 95.25 184 TYR A N 1
ATOM 1398 C CA . TYR A 1 184 ? 5.119 8.724 -6.977 1.00 95.25 184 TYR A CA 1
ATOM 1399 C C . TYR A 1 184 ? 5.006 10.209 -7.284 1.00 95.25 184 TYR A C 1
ATOM 1401 O O . TYR A 1 184 ? 5.122 11.049 -6.387 1.00 95.25 184 TYR A O 1
ATOM 1409 N N . TYR A 1 185 ? 4.724 10.496 -8.551 1.00 94.69 185 TYR A N 1
ATOM 1410 C CA . TYR A 1 185 ? 4.250 11.793 -9.025 1.00 94.69 185 TYR A CA 1
ATOM 1411 C C . TYR A 1 185 ? 2.793 11.679 -9.487 1.00 94.69 185 TYR A C 1
ATOM 1413 O O . TYR A 1 185 ? 2.265 10.572 -9.639 1.00 94.69 185 TYR A O 1
ATOM 1421 N N . THR A 1 186 ? 2.138 12.820 -9.680 1.00 92.00 186 THR A N 1
ATOM 1422 C CA . THR A 1 186 ? 0.708 12.908 -10.017 1.00 92.00 186 THR A CA 1
ATOM 1423 C C . THR A 1 186 ? 0.479 13.756 -11.266 1.00 92.00 186 THR A C 1
ATOM 1425 O O . THR A 1 186 ? 1.407 14.404 -11.745 1.00 92.00 186 THR A O 1
ATOM 1428 N N . GLU A 1 187 ? -0.742 13.736 -11.813 1.00 89.69 187 GLU A N 1
ATOM 1429 C CA . GLU A 1 187 ? -1.167 14.583 -12.944 1.00 89.69 187 GLU A CA 1
ATOM 1430 C C . GLU A 1 187 ? -0.336 14.392 -14.229 1.00 89.69 187 GLU A C 1
ATOM 1432 O O . GLU A 1 187 ? -0.309 15.248 -15.112 1.00 89.69 187 GLU A O 1
ATOM 1437 N N . GLY A 1 188 ? 0.375 13.266 -14.345 1.00 87.88 188 GLY A N 1
ATOM 1438 C CA . GLY A 1 188 ? 1.319 13.025 -15.437 1.00 87.88 188 GLY A CA 1
ATOM 1439 C C . GLY A 1 188 ? 2.538 13.960 -15.436 1.00 87.88 188 GLY A C 1
ATOM 1440 O O . GLY A 1 188 ? 3.298 13.954 -16.405 1.00 87.88 188 GLY A O 1
ATOM 1441 N N . ASP A 1 189 ? 2.751 14.738 -14.371 1.00 87.81 189 ASP A N 1
ATOM 1442 C CA . ASP A 1 189 ? 3.830 15.714 -14.253 1.00 87.81 189 ASP A CA 1
ATOM 1443 C C . ASP A 1 189 ? 4.819 15.298 -13.155 1.00 87.81 189 ASP A C 1
ATOM 1445 O O . ASP A 1 189 ? 4.546 15.377 -11.959 1.00 87.81 189 ASP A O 1
ATOM 1449 N N . ALA A 1 190 ? 6.019 14.882 -13.566 1.00 84.62 190 ALA A N 1
ATOM 1450 C CA . ALA A 1 190 ? 7.076 14.471 -12.645 1.00 84.62 190 ALA A CA 1
ATOM 1451 C C . ALA A 1 190 ? 7.632 15.620 -11.778 1.00 84.62 190 ALA A C 1
ATOM 1453 O O . ALA A 1 190 ? 8.382 15.357 -10.835 1.00 84.62 190 ALA A O 1
ATOM 1454 N N . THR A 1 191 ? 7.284 16.879 -12.067 1.00 85.25 191 THR A N 1
ATOM 1455 C CA . THR A 1 191 ? 7.593 18.023 -11.197 1.00 85.25 191 THR A CA 1
ATOM 1456 C C . THR A 1 191 ? 6.635 18.124 -10.008 1.00 85.25 191 THR A C 1
ATOM 1458 O O . THR A 1 191 ? 7.016 18.653 -8.963 1.00 85.25 191 THR A O 1
ATOM 1461 N N . LEU A 1 192 ? 5.438 17.536 -10.115 1.00 84.25 192 LEU A N 1
ATOM 1462 C CA . LEU A 1 192 ? 4.462 17.402 -9.034 1.00 84.25 192 LEU A CA 1
ATOM 1463 C C . LEU A 1 192 ? 4.735 16.113 -8.252 1.00 84.25 192 LEU A C 1
ATOM 1465 O O . LEU A 1 192 ? 4.021 15.110 -8.323 1.00 84.25 192 LEU A O 1
ATOM 1469 N N . CYS A 1 193 ? 5.840 16.156 -7.516 1.00 78.88 193 CYS A N 1
ATOM 1470 C CA . CYS A 1 193 ? 6.400 15.062 -6.734 1.00 78.88 193 CYS A CA 1
ATOM 1471 C C . CYS A 1 193 ? 6.688 15.568 -5.301 1.00 78.88 193 CYS A C 1
ATOM 1473 O O . CYS A 1 193 ? 6.842 16.762 -5.073 1.00 78.88 193 CYS A O 1
ATOM 1475 N N . CYS A 1 194 ? 6.761 14.737 -4.267 1.00 82.56 194 CYS A N 1
ATOM 1476 C CA . CYS A 1 194 ? 6.767 13.284 -4.280 1.00 82.56 194 CYS A CA 1
ATOM 1477 C C . CYS A 1 194 ? 5.914 12.730 -3.141 1.00 82.56 194 CYS A C 1
ATOM 1479 O O . CYS A 1 194 ? 6.013 13.202 -2.007 1.00 82.56 194 CYS A O 1
ATOM 1481 N N . SER A 1 195 ? 5.125 11.690 -3.418 1.00 88.75 195 SER A N 1
ATOM 1482 C CA . SER A 1 195 ? 4.429 10.926 -2.381 1.00 88.75 195 SER A CA 1
ATOM 1483 C C . SER A 1 195 ? 5.017 9.521 -2.227 1.00 88.75 195 SER A C 1
ATOM 1485 O O . SER A 1 195 ? 5.689 8.985 -3.114 1.00 88.75 195 SER A O 1
ATOM 1487 N N . TRP A 1 196 ? 4.769 8.914 -1.067 1.00 91.50 196 TRP A N 1
ATOM 1488 C CA . TRP A 1 196 ? 5.169 7.535 -0.756 1.00 91.50 196 TRP A CA 1
ATOM 1489 C C . TRP A 1 196 ? 4.011 6.543 -0.859 1.00 91.50 196 TRP A C 1
ATOM 1491 O O . TRP A 1 196 ? 4.177 5.354 -0.581 1.00 91.50 196 TRP A O 1
ATOM 1501 N N . GLY A 1 197 ? 2.832 7.025 -1.246 1.00 93.81 197 GLY A N 1
ATOM 1502 C CA . GLY A 1 197 ? 1.615 6.241 -1.298 1.00 93.81 197 GLY A CA 1
ATOM 1503 C C . GLY A 1 197 ? 0.366 7.096 -1.444 1.00 93.81 197 GLY A C 1
ATOM 1504 O O . GLY A 1 197 ? 0.426 8.322 -1.500 1.00 93.81 197 GLY A O 1
ATOM 1505 N N . THR A 1 198 ? -0.771 6.416 -1.486 1.00 94.62 198 THR A N 1
ATOM 1506 C CA . THR A 1 198 ? -2.113 6.998 -1.467 1.00 94.62 198 THR A CA 1
ATOM 1507 C C . THR A 1 198 ? -3.100 5.985 -0.889 1.00 94.62 198 THR A C 1
ATOM 1509 O O . THR A 1 198 ? -2.771 4.817 -0.676 1.00 94.62 198 THR A O 1
ATOM 1512 N N . HIS A 1 199 ? -4.316 6.420 -0.611 1.00 94.25 199 HIS A N 1
ATOM 1513 C CA . HIS A 1 199 ? -5.404 5.564 -0.163 1.00 94.25 199 HIS A CA 1
ATOM 1514 C C . HIS A 1 199 ? -6.721 6.099 -0.708 1.00 94.25 199 HIS A C 1
ATOM 1516 O O . HIS A 1 199 ? -6.828 7.273 -1.061 1.00 94.25 199 HIS A O 1
ATOM 1522 N N . GLY A 1 200 ? -7.733 5.245 -0.769 1.00 94.19 200 GLY A N 1
ATOM 1523 C CA . GLY A 1 200 ? -9.044 5.666 -1.231 1.00 94.19 200 GLY A CA 1
ATOM 1524 C C . GLY A 1 200 ? -9.933 4.506 -1.622 1.00 94.19 200 GLY A C 1
ATOM 1525 O O . GLY A 1 200 ? -9.788 3.381 -1.136 1.00 94.19 200 GLY A O 1
ATOM 1526 N N . ILE A 1 201 ? -10.875 4.815 -2.505 1.00 94.56 201 ILE A N 1
ATOM 1527 C CA . ILE A 1 201 ? -11.804 3.859 -3.091 1.00 94.56 201 ILE A CA 1
ATOM 1528 C C . ILE A 1 201 ? -11.597 3.912 -4.597 1.00 94.56 201 ILE A C 1
ATOM 1530 O O . ILE A 1 201 ? -11.748 4.970 -5.207 1.00 94.56 201 ILE A O 1
ATOM 1534 N N . ASP A 1 202 ? -11.246 2.778 -5.192 1.00 95.19 202 ASP A N 1
ATOM 1535 C CA . ASP A 1 202 ? -11.199 2.669 -6.645 1.00 95.19 202 ASP A CA 1
ATOM 1536 C C . ASP A 1 202 ? -12.622 2.762 -7.204 1.00 95.19 202 ASP A C 1
ATOM 1538 O O . ASP A 1 202 ? -13.497 1.980 -6.832 1.00 95.19 202 ASP A O 1
ATOM 1542 N N . SER A 1 203 ? -12.869 3.717 -8.097 1.00 91.88 203 SER A N 1
ATOM 1543 C CA . SER A 1 203 ? -14.218 3.997 -8.602 1.00 91.88 203 SER A CA 1
ATOM 1544 C C . SER A 1 203 ? -14.762 2.891 -9.508 1.00 91.88 203 SER A C 1
ATOM 1546 O O . SER A 1 203 ? -15.977 2.720 -9.593 1.00 91.88 203 SER A O 1
ATOM 1548 N N . ALA A 1 204 ? -13.886 2.118 -10.159 1.00 91.06 204 ALA A N 1
ATOM 1549 C CA . ALA A 1 204 ? -14.285 1.046 -11.066 1.00 91.06 204 ALA A CA 1
ATOM 1550 C C . ALA A 1 204 ? -14.712 -0.226 -10.318 1.00 91.06 204 ALA A C 1
ATOM 1552 O O . ALA A 1 204 ? -15.674 -0.890 -10.704 1.00 91.06 204 ALA A O 1
ATOM 1553 N N . THR A 1 205 ? -14.001 -0.580 -9.248 1.00 93.06 205 THR A N 1
ATOM 1554 C CA . THR A 1 205 ? -14.227 -1.821 -8.492 1.00 93.06 205 THR A CA 1
ATOM 1555 C C . THR A 1 205 ? -14.938 -1.602 -7.157 1.00 93.06 205 THR A C 1
ATOM 1557 O O . THR A 1 205 ? -15.482 -2.554 -6.595 1.00 93.06 205 THR A O 1
ATOM 1560 N N . GLY A 1 206 ? -14.938 -0.377 -6.629 1.00 94.75 206 GLY A N 1
ATOM 1561 C CA . GLY A 1 206 ? -15.364 -0.050 -5.265 1.00 94.75 206 GLY A CA 1
ATOM 1562 C C . GLY A 1 206 ? -14.374 -0.505 -4.189 1.00 94.75 206 GLY A C 1
ATOM 1563 O O . GLY A 1 206 ? -14.675 -0.401 -3.000 1.00 94.75 206 GLY A O 1
ATOM 1564 N N . ASN A 1 207 ? -13.207 -1.037 -4.572 1.00 96.88 207 ASN A N 1
ATOM 1565 C CA . ASN A 1 207 ? -12.214 -1.529 -3.625 1.00 96.88 207 ASN A CA 1
ATOM 1566 C C . ASN A 1 207 ? -11.697 -0.391 -2.750 1.00 96.88 207 ASN A C 1
ATOM 1568 O O . ASN A 1 207 ? -11.118 0.568 -3.257 1.00 96.88 207 ASN A O 1
ATOM 1572 N N . SER A 1 208 ? -11.825 -0.541 -1.434 1.00 96.75 208 SER A N 1
ATOM 1573 C CA . SER A 1 208 ? -11.051 0.263 -0.493 1.00 96.75 208 SER A CA 1
ATOM 1574 C C . SER A 1 208 ? -9.601 -0.197 -0.522 1.00 96.75 208 SER A C 1
ATOM 1576 O O . SER A 1 208 ? -9.323 -1.400 -0.420 1.00 96.75 208 SER A O 1
ATOM 1578 N N . PHE A 1 209 ? -8.674 0.746 -0.650 1.00 97.56 209 PHE A N 1
ATOM 1579 C CA . PHE A 1 209 ? -7.264 0.421 -0.784 1.00 97.56 209 PHE A CA 1
ATOM 1580 C C . PHE A 1 209 ? -6.336 1.398 -0.069 1.00 97.56 209 PHE A C 1
ATOM 1582 O O . PHE A 1 209 ? -6.651 2.569 0.143 1.00 97.56 209 PHE A O 1
ATOM 1589 N N . VAL A 1 210 ? -5.149 0.887 0.235 1.00 97.38 210 VAL A N 1
ATOM 1590 C CA . VAL A 1 210 ? -3.946 1.648 0.553 1.00 97.38 210 VAL A CA 1
ATOM 1591 C C . VAL A 1 210 ? -2.859 1.169 -0.401 1.00 97.38 210 VAL A C 1
ATOM 1593 O O . VAL A 1 210 ? -2.623 -0.032 -0.518 1.00 97.38 210 VAL A O 1
ATOM 1596 N N . LEU A 1 211 ? -2.206 2.096 -1.087 1.00 98.19 211 LEU A N 1
ATOM 1597 C CA . LEU A 1 211 ? -1.006 1.866 -1.880 1.00 98.19 211 LEU A CA 1
ATOM 1598 C C . LEU A 1 211 ? 0.149 2.569 -1.176 1.00 98.19 211 LEU A C 1
ATOM 1600 O O . LEU A 1 211 ? 0.066 3.762 -0.908 1.00 98.19 211 LEU A O 1
ATOM 1604 N N . GLY A 1 212 ? 1.231 1.856 -0.898 1.00 96.56 212 GLY A N 1
ATOM 1605 C CA . GLY A 1 212 ? 2.423 2.435 -0.287 1.00 96.56 212 GLY A CA 1
ATOM 1606 C C . GLY A 1 212 ? 3.699 1.847 -0.863 1.00 96.56 212 GLY A C 1
ATOM 1607 O O . GLY A 1 212 ? 3.686 0.786 -1.483 1.00 96.56 212 GLY A O 1
ATOM 1608 N N . SER A 1 213 ? 4.818 2.528 -0.647 1.00 95.69 213 SER A N 1
ATOM 1609 C CA . SER A 1 213 ? 6.133 1.958 -0.916 1.00 95.69 213 SER A CA 1
ATOM 1610 C C . SER A 1 213 ? 6.777 1.435 0.359 1.00 95.69 213 SER A C 1
ATOM 1612 O O . SER A 1 213 ? 6.869 2.137 1.363 1.00 95.69 213 SER A O 1
ATOM 1614 N N . TYR A 1 214 ? 7.318 0.224 0.290 1.00 95.12 214 TYR A N 1
ATOM 1615 C CA . TYR A 1 214 ? 8.290 -0.250 1.260 1.00 95.12 214 TYR A CA 1
ATOM 1616 C C . TYR A 1 214 ? 9.657 0.361 0.934 1.00 95.12 214 TYR A C 1
ATOM 1618 O O . TYR A 1 214 ? 10.173 0.199 -0.173 1.00 95.12 214 TYR A O 1
ATOM 1626 N N . LEU A 1 215 ? 10.233 1.093 1.888 1.00 91.19 215 LEU A N 1
ATOM 1627 C CA . LEU A 1 215 ? 11.538 1.742 1.751 1.00 91.19 215 LEU A CA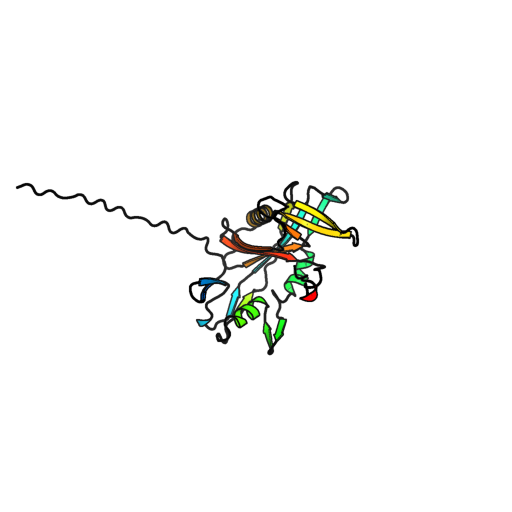 1
ATOM 1628 C C . LEU A 1 215 ? 12.581 0.941 2.532 1.00 91.19 215 LEU A C 1
ATOM 1630 O O . LEU A 1 215 ? 12.670 1.042 3.754 1.00 91.19 215 LEU A O 1
ATOM 1634 N N . ARG A 1 216 ? 13.375 0.121 1.835 1.00 81.31 216 ARG A N 1
ATOM 1635 C CA . ARG A 1 216 ? 14.310 -0.825 2.479 1.00 81.31 216 ARG A CA 1
ATOM 1636 C C . ARG A 1 216 ? 15.444 -0.139 3.240 1.00 81.31 216 ARG A C 1
ATOM 1638 O O . ARG A 1 216 ? 15.919 -0.666 4.240 1.00 81.31 216 ARG A O 1
ATOM 1645 N N . ALA A 1 217 ? 15.883 1.007 2.741 1.00 77.00 217 ALA A N 1
ATOM 1646 C CA . ALA A 1 217 ? 16.859 1.876 3.383 1.00 77.00 217 ALA A CA 1
ATOM 1647 C C . ALA A 1 217 ? 16.238 3.266 3.521 1.00 77.00 217 ALA A C 1
ATOM 1649 O O . ALA A 1 217 ? 16.720 4.227 2.921 1.00 77.00 217 ALA A O 1
ATOM 1650 N N . ALA A 1 218 ? 15.103 3.339 4.225 1.00 65.25 218 ALA A N 1
ATOM 1651 C CA . ALA A 1 218 ? 14.497 4.619 4.555 1.00 65.25 218 ALA A CA 1
ATOM 1652 C C . ALA A 1 218 ? 15.562 5.521 5.211 1.00 65.25 218 ALA A C 1
ATOM 1654 O O . ALA A 1 218 ? 16.320 5.026 6.056 1.00 65.25 218 ALA A O 1
ATOM 1655 N N . PRO A 1 219 ? 15.666 6.804 4.814 1.00 60.19 219 PRO A N 1
ATOM 1656 C CA . PRO A 1 219 ? 16.505 7.748 5.539 1.00 60.19 219 PRO A CA 1
ATOM 1657 C C . PRO A 1 219 ? 16.076 7.793 7.011 1.00 60.19 219 PRO A C 1
ATOM 1659 O O . PRO A 1 219 ? 14.962 7.383 7.353 1.00 60.19 219 PRO A O 1
ATOM 1662 N N . ALA A 1 220 ? 16.972 8.265 7.880 1.00 57.78 220 ALA A N 1
ATOM 1663 C CA . ALA A 1 220 ? 16.616 8.514 9.270 1.00 57.78 220 ALA A CA 1
ATOM 1664 C C . ALA A 1 220 ? 15.333 9.359 9.329 1.00 57.78 220 ALA A C 1
ATOM 1666 O O . ALA A 1 220 ? 15.082 10.182 8.443 1.00 57.78 220 ALA A O 1
ATOM 1667 N N . VAL A 1 221 ? 14.500 9.102 10.340 1.00 59.16 221 VAL A N 1
ATOM 1668 C CA . VAL A 1 221 ? 13.344 9.959 10.613 1.00 59.16 221 VAL A CA 1
ATOM 1669 C C . VAL A 1 221 ? 13.878 11.378 10.754 1.00 59.16 221 VAL A C 1
ATOM 1671 O O . VAL A 1 221 ? 14.831 11.573 11.498 1.00 59.16 221 VAL A O 1
ATOM 1674 N N . VAL A 1 222 ? 13.294 12.319 10.009 1.00 52.31 222 VAL A N 1
ATOM 1675 C CA . VAL A 1 222 ? 13.623 13.744 10.111 1.00 52.31 222 VAL A CA 1
ATOM 1676 C C . VAL A 1 222 ? 13.423 14.140 11.568 1.00 52.31 222 VAL A C 1
ATOM 1678 O O . VAL A 1 222 ? 12.303 14.067 12.079 1.00 52.31 222 VAL A O 1
ATOM 1681 N N . GLU A 1 223 ? 14.511 14.473 12.247 1.00 53.22 223 GLU A N 1
ATOM 1682 C CA . GLU A 1 223 ? 14.469 14.955 13.620 1.00 53.22 223 GLU A CA 1
ATOM 1683 C C . GLU A 1 223 ? 14.123 16.447 13.613 1.00 53.22 223 GLU A C 1
ATOM 1685 O O . GLU A 1 223 ? 14.310 17.139 12.611 1.00 53.22 223 GLU A O 1
ATOM 1690 N N . ASP A 1 224 ? 13.640 16.980 14.737 1.00 57.88 224 ASP A N 1
ATOM 1691 C CA . ASP A 1 224 ? 13.337 18.415 14.847 1.00 57.88 224 ASP A CA 1
ATOM 1692 C C . ASP A 1 224 ? 14.557 19.294 14.487 1.00 57.88 224 ASP A C 1
ATOM 1694 O O . ASP A 1 224 ? 14.395 20.416 14.012 1.00 57.88 224 ASP A O 1
ATOM 1698 N N . SER A 1 225 ? 15.783 18.779 14.650 1.00 58.09 225 SER A N 1
ATOM 1699 C CA . SER A 1 225 ? 17.029 19.439 14.236 1.00 58.09 225 SER A CA 1
ATOM 1700 C C . SER A 1 225 ? 17.287 19.463 12.725 1.00 58.09 225 SER A C 1
ATOM 1702 O O . SER A 1 225 ? 18.106 20.263 12.274 1.00 58.09 225 SER A O 1
ATOM 1704 N N . ASP A 1 226 ? 16.625 18.605 11.948 1.00 49.56 226 ASP A N 1
ATOM 1705 C CA . ASP A 1 226 ? 16.760 18.535 10.487 1.00 49.56 226 ASP A CA 1
ATOM 1706 C C . ASP A 1 226 ? 15.851 19.552 9.774 1.00 49.56 226 ASP A C 1
ATOM 1708 O O . ASP A 1 226 ? 16.044 19.859 8.593 1.00 49.56 226 ASP A O 1
ATOM 1712 N N . VAL A 1 227 ? 14.863 20.105 10.485 1.00 53.09 227 VAL A N 1
ATOM 1713 C CA . VAL A 1 227 ? 13.997 21.175 9.986 1.00 53.09 227 VAL A CA 1
ATOM 1714 C C . VAL A 1 227 ? 14.727 22.504 10.156 1.00 53.09 227 VAL A C 1
ATOM 1716 O O . VAL A 1 227 ? 14.731 23.104 11.229 1.00 53.09 227 VAL A O 1
ATOM 1719 N N . GLN A 1 228 ? 15.362 22.988 9.087 1.00 37.62 228 GLN A N 1
ATOM 1720 C CA . GLN A 1 228 ? 15.914 24.341 9.101 1.00 37.62 228 GLN A CA 1
ATOM 1721 C C . GLN A 1 228 ? 14.770 25.364 9.216 1.00 37.62 228 GLN A C 1
ATOM 1723 O O . GLN A 1 228 ? 13.850 25.328 8.394 1.00 37.62 228 GLN A O 1
ATOM 1728 N N . PRO A 1 229 ? 14.802 26.284 10.197 1.00 45.88 229 PRO A N 1
ATOM 1729 C CA . PRO A 1 229 ? 13.910 27.433 10.178 1.00 45.88 229 PRO A CA 1
ATOM 1730 C C . PRO A 1 229 ? 14.272 28.310 8.971 1.00 45.88 229 PRO A C 1
ATOM 1732 O O . PRO A 1 229 ? 15.449 28.613 8.761 1.00 45.88 229 PRO A O 1
ATOM 1735 N N . LEU A 1 230 ? 13.262 28.665 8.170 1.00 38.78 230 LEU A N 1
ATOM 1736 C CA . LEU A 1 230 ? 13.366 29.664 7.101 1.00 38.78 230 LEU A CA 1
ATOM 1737 C C . LEU A 1 230 ? 13.635 31.061 7.673 1.00 38.78 230 LEU A C 1
ATOM 1739 O O . LEU A 1 230 ? 13.007 31.399 8.703 1.00 38.78 230 LEU A O 1
#

Radius of gyration: 23.36 Å; chains: 1; bounding box: 99×43×51 Å

Sequence (230 aa):
MRIKSICLLFLFDLSLQPAHAQGTVPTFEHSVGQSSYTLSGRDPGQGRATTIPTVLVPIALSFDAKHLAGKPFVMDAASDVSPVLRSPIFSKFAFAAGNTTQYADAMLRSTFPKADGWHTLLGEPKIKPIKITVPVGYGYIITSKSNGGSFAVVDIEFLQRELFKQLPKQDGKLVVAVTHNTTYYTEGDATLCCSWGTHGIDSATGNSFVLGSYLRAAPAVVEDSDVQPL

Foldseek 3Di:
DDDDDDDDDPDDPPPPPPPPLAAQFDWDWDDDPNDIDIDGDDDLVVLEEDEQEAAEEWEKEFEPVDDDPNGTDIFTCPVVVVVVCCDLQNAWDQDPPRDTHRPVQVVVCVVVVPSHNYTYHYDDHHYDYYYDYQYPLQWDWDADPVPRDIAIEGAPVVVVVRVPVVPAADHRHEYEYETERYFYAYPSDSVRDTDQWDWDADPVRSYGYTYGYDYPCDPPDCDPVNDDDD

Organism: NCBI:txid3069689

Secondary structure (DSSP, 8-state):
-----------------------SS-EEEEEETTEEEEEESS-GGG--EEEE-EEEEEEEEEEEEEEETTEEEEEE-GGGHHHHHHSTTTS-EE-GGG-EE-HHHHHHHHH-TT-TT-EEEEPPPEE--EEEEE-TTSEEEEE-TTT--EEEEEEHHHHHHHHHHHS---TT-EEEEEEESEEEEETTEEEEEEESEEEEE-TTT--EEEEEEE-TTPPPP--GGGS---

pLDDT: mean 85.67, std 17.25, range [36.75, 98.81]